Protein AF-A0A087TKX2-F1 (afdb_monomer)

Sequence (183 aa):
MKHWENEMRLRGGCPADWVWIVPPLSGSLTPVFHQELLYYNLKPSYEYQDPPWKTHIWEKDRETSGNGPRTPSKKFRFKEIARAVKFTSNLFGMALSRRIKATILFATETGRSEQYAKMLGDIFSHAYNASVICMADYDIINLEHETLLLVVTSTFGNGDPPENGEAFARSLQAIKVTGETTP

pLDDT: mean 85.89, std 12.45, range [49.84, 98.19]

Nearest PDB structures (foldseek):
  3hr4-assembly2_C  TM=9.442E-01  e=2.003E-09  Homo sapiens
  1tll-assembly1_B  TM=9.929E-01  e=3.063E-08  Rattus norvegicus
  1tll-assembly1_A  TM=9.968E-01  e=1.238E-07  Rattus norvegicus
  1dx9-assembly4_D  TM=8.455E-01  e=1.317E-02  Nostoc sp. PCC 7119
  1czr-assembly1_A  TM=8.573E-01  e=9.690E-02  Synechococcus elongatus PCC 7942 = FACHB-805

Organism: Stegodyphus mimosarum (NCBI:txid407821)

Solvent-accessible surface area (backbone atoms only — not comparable to full-atom values): 11131 Å² total; per-residue (Å²): 108,75,66,52,58,49,28,36,72,76,69,74,41,32,78,47,60,69,81,81,74,44,55,97,70,71,33,80,78,43,92,65,53,95,58,88,54,36,82,77,88,65,82,94,62,97,65,95,68,77,62,60,87,79,72,57,76,48,73,76,49,50,31,69,80,40,101,48,84,64,80,74,79,82,78,80,51,69,71,57,52,52,51,50,50,54,52,50,51,54,53,47,52,59,56,43,71,74,31,58,56,32,41,34,36,24,19,40,83,85,50,62,27,45,54,52,37,51,54,49,32,61,63,39,46,77,73,31,36,46,47,70,44,51,30,70,79,54,63,73,80,53,60,83,76,58,83,36,81,44,79,33,65,51,68,35,96,93,70,42,64,18,79,43,22,43,66,48,52,52,53,53,51,47,31,71,73,69,74,50,88,76,133

Mean predicted aligned error: 15.79 Å

Structure (mmCIF, N/CA/C/O backbone):
data_AF-A0A087TKX2-F1
#
_entry.id   AF-A0A087TKX2-F1
#
loop_
_atom_site.group_PDB
_atom_site.id
_atom_site.type_symbol
_atom_site.label_atom_id
_atom_site.label_alt_id
_atom_site.label_comp_id
_atom_site.label_asym_id
_atom_site.label_entity_id
_atom_site.label_seq_id
_atom_site.pdbx_PDB_ins_code
_atom_site.Cartn_x
_atom_site.Cartn_y
_atom_site.Cartn_z
_atom_site.occupancy
_atom_site.B_iso_or_equiv
_atom_site.auth_seq_id
_atom_site.auth_comp_id
_atom_site.auth_asym_id
_atom_site.auth_atom_id
_atom_site.pdbx_PDB_model_num
ATOM 1 N N . MET A 1 1 ? 44.926 -48.826 -37.654 1.00 76.69 1 MET A N 1
ATOM 2 C CA . MET A 1 1 ? 44.109 -48.108 -36.644 1.00 76.69 1 MET A CA 1
ATOM 3 C C . MET A 1 1 ? 42.679 -48.009 -37.169 1.00 76.69 1 MET A C 1
ATOM 5 O O . MET A 1 1 ? 42.374 -47.093 -37.919 1.00 76.69 1 MET A O 1
ATOM 9 N N . LYS A 1 2 ? 41.792 -48.953 -36.811 1.00 86.62 2 LYS A N 1
ATOM 10 C CA . LYS A 1 2 ? 40.479 -49.107 -37.479 1.00 86.62 2 LYS A CA 1
ATOM 11 C C . LYS A 1 2 ? 39.590 -47.855 -37.426 1.00 86.62 2 LYS A C 1
ATOM 13 O O . LYS A 1 2 ? 38.871 -47.583 -38.379 1.00 86.62 2 LYS A O 1
ATOM 18 N N . HIS A 1 3 ? 39.618 -47.106 -36.321 1.00 84.69 3 HIS A N 1
ATOM 19 C CA . HIS A 1 3 ? 38.829 -45.876 -36.187 1.00 84.69 3 HIS A CA 1
ATOM 20 C C . HIS A 1 3 ? 39.349 -44.761 -37.108 1.00 84.69 3 HIS A C 1
ATOM 22 O O . HIS A 1 3 ? 38.579 -44.223 -37.893 1.00 84.69 3 HIS A O 1
ATOM 28 N N . TRP A 1 4 ? 40.662 -44.508 -37.090 1.00 86.12 4 TRP A N 1
ATOM 29 C CA . TRP A 1 4 ? 41.330 -43.549 -37.978 1.00 86.12 4 TRP A CA 1
ATOM 30 C C . TRP A 1 4 ? 41.057 -43.835 -39.461 1.00 86.12 4 TRP A C 1
ATOM 32 O O . TRP A 1 4 ? 40.656 -42.942 -40.197 1.00 86.12 4 TRP A O 1
ATOM 42 N N . GLU A 1 5 ? 41.215 -45.089 -39.894 1.00 88.75 5 GLU A N 1
ATOM 43 C CA . GLU A 1 5 ? 40.965 -45.498 -41.285 1.00 88.75 5 GLU A CA 1
ATOM 44 C C . GLU A 1 5 ? 39.501 -45.274 -41.694 1.00 88.75 5 GLU A C 1
ATOM 46 O O . GLU A 1 5 ? 39.219 -44.845 -42.813 1.00 88.75 5 GLU A O 1
ATOM 51 N N . ASN A 1 6 ? 38.560 -45.527 -40.781 1.00 91.69 6 ASN A N 1
ATOM 52 C CA . ASN A 1 6 ? 37.142 -45.284 -41.024 1.00 91.69 6 ASN A CA 1
ATOM 53 C C . ASN A 1 6 ? 36.807 -43.793 -41.114 1.00 91.69 6 ASN A C 1
ATOM 55 O O . ASN A 1 6 ? 36.063 -43.412 -42.014 1.00 91.69 6 ASN A O 1
ATOM 59 N N . GLU A 1 7 ? 37.345 -42.958 -40.226 1.00 90.44 7 GLU A N 1
ATOM 60 C CA . GLU A 1 7 ? 37.126 -41.506 -40.252 1.00 90.44 7 GLU A CA 1
ATOM 61 C C . GLU A 1 7 ? 37.783 -40.861 -41.479 1.00 90.44 7 GLU A C 1
ATOM 63 O O . GLU A 1 7 ? 37.144 -40.071 -42.171 1.00 90.44 7 GLU A O 1
ATOM 68 N N . MET A 1 8 ? 38.999 -41.282 -41.842 1.00 87.44 8 MET A N 1
ATOM 69 C CA . MET A 1 8 ? 39.661 -40.840 -43.072 1.00 87.44 8 MET A CA 1
ATOM 70 C C . MET A 1 8 ? 38.825 -41.192 -44.313 1.00 87.44 8 MET A C 1
ATOM 72 O O . MET A 1 8 ? 38.627 -40.353 -45.188 1.00 87.44 8 MET A O 1
ATOM 76 N N . ARG A 1 9 ? 38.257 -42.405 -44.365 1.00 91.00 9 ARG A N 1
ATOM 77 C CA . ARG A 1 9 ? 37.394 -42.853 -45.471 1.00 91.00 9 ARG A CA 1
ATOM 78 C C . ARG A 1 9 ? 36.042 -42.135 -45.521 1.00 91.00 9 ARG A C 1
ATOM 80 O O . ARG A 1 9 ? 35.541 -41.878 -46.610 1.00 91.00 9 ARG A O 1
ATOM 87 N N . LEU A 1 10 ? 35.410 -41.891 -44.373 1.00 90.50 10 LEU A N 1
ATOM 88 C CA . LEU A 1 10 ? 34.047 -41.349 -44.304 1.00 90.50 10 LEU A CA 1
ATOM 89 C C . LEU A 1 10 ? 34.003 -39.818 -44.318 1.00 90.50 10 LEU A C 1
ATOM 91 O O . LEU A 1 10 ? 33.054 -39.250 -44.852 1.00 90.50 10 LEU A O 1
ATOM 95 N N . ARG A 1 11 ? 34.985 -39.158 -43.696 1.00 85.31 11 ARG A N 1
ATOM 96 C CA . ARG A 1 11 ? 34.977 -37.712 -43.414 1.00 85.31 11 ARG A CA 1
ATOM 97 C C . ARG A 1 11 ? 36.218 -36.971 -43.920 1.00 85.31 11 ARG A C 1
ATOM 99 O O . ARG A 1 11 ? 36.264 -35.749 -43.819 1.00 85.31 11 ARG A O 1
ATOM 106 N N . GLY A 1 12 ? 37.203 -37.675 -44.484 1.00 86.50 12 GLY A N 1
ATOM 107 C CA . GLY A 1 12 ? 38.432 -37.068 -45.009 1.00 86.50 12 GLY A CA 1
ATOM 108 C C . GLY A 1 12 ? 39.442 -36.659 -43.933 1.00 86.50 12 GLY A C 1
ATOM 109 O O . GLY A 1 12 ? 40.384 -35.934 -44.229 1.00 86.50 12 GLY A O 1
ATOM 110 N N . GLY A 1 13 ? 39.247 -37.099 -42.688 1.00 87.94 13 GLY A N 1
ATOM 111 C CA . GLY A 1 13 ? 40.182 -36.908 -41.585 1.00 87.94 13 GLY A CA 1
ATOM 112 C C . GLY A 1 13 ? 39.587 -37.359 -40.254 1.00 87.94 13 GLY A C 1
ATOM 113 O O . GLY A 1 13 ? 38.384 -37.584 -40.137 1.00 87.94 13 GLY A O 1
ATOM 114 N N . CYS A 1 14 ? 40.444 -37.543 -39.252 1.00 87.94 14 CYS A N 1
ATOM 115 C CA . CYS A 1 14 ? 40.037 -38.040 -37.941 1.00 87.94 14 CYS A CA 1
ATOM 116 C C . CYS A 1 14 ? 39.949 -36.884 -36.929 1.00 87.94 14 CYS A C 1
ATOM 118 O O . CYS A 1 14 ? 40.962 -36.206 -36.727 1.00 87.94 14 CYS A O 1
ATOM 120 N N . PRO A 1 15 ? 38.784 -36.658 -36.282 1.00 87.62 15 PRO A N 1
ATOM 121 C CA . PRO A 1 15 ? 38.613 -35.597 -35.300 1.00 87.62 15 PRO A CA 1
ATOM 122 C C . PRO A 1 15 ? 39.273 -35.950 -33.975 1.00 87.62 15 PRO A C 1
ATOM 124 O O . PRO A 1 15 ? 38.699 -36.690 -33.176 1.00 87.62 15 PRO A O 1
ATOM 127 N N . ALA A 1 16 ? 40.471 -35.436 -33.724 1.00 83.06 16 ALA A N 1
ATOM 128 C CA . ALA A 1 16 ? 41.101 -35.582 -32.420 1.00 83.06 16 ALA A CA 1
ATOM 129 C C . ALA A 1 16 ? 42.193 -34.533 -32.198 1.00 83.06 16 ALA A C 1
ATOM 131 O O . ALA A 1 16 ? 42.681 -33.917 -33.141 1.00 83.06 16 ALA A O 1
ATOM 132 N N . ASP A 1 17 ? 42.584 -34.343 -30.942 1.00 79.88 17 ASP A N 1
ATOM 133 C CA . ASP A 1 17 ? 43.711 -33.488 -30.583 1.00 79.88 17 ASP A CA 1
ATOM 134 C C . ASP A 1 17 ? 44.881 -34.367 -30.132 1.00 79.88 17 ASP A C 1
ATOM 136 O O . ASP A 1 17 ? 44.785 -35.116 -29.155 1.00 79.88 17 ASP A O 1
ATOM 140 N N . TRP A 1 18 ? 45.986 -34.296 -30.876 1.00 73.12 18 TRP A N 1
ATOM 141 C CA . TRP A 1 18 ? 47.179 -35.101 -30.628 1.00 73.12 18 TRP A CA 1
ATOM 142 C C . TRP A 1 18 ? 47.776 -34.838 -29.236 1.00 73.12 18 TRP A C 1
ATOM 144 O O . TRP A 1 18 ? 48.310 -35.767 -28.627 1.00 73.12 18 TRP A O 1
ATOM 154 N N . VAL A 1 19 ? 47.620 -33.613 -28.707 1.00 74.31 19 VAL A N 1
ATOM 155 C CA . VAL A 1 19 ? 48.117 -33.203 -27.382 1.00 74.31 19 VAL A CA 1
ATOM 156 C C . VAL A 1 19 ? 47.447 -34.001 -26.260 1.00 74.31 19 VAL A C 1
ATOM 158 O O . VAL A 1 19 ? 48.066 -34.263 -25.233 1.00 74.31 19 VAL A O 1
ATOM 161 N N . TRP A 1 20 ? 46.196 -34.425 -26.457 1.00 74.94 20 TRP A N 1
ATOM 162 C CA . TRP A 1 20 ? 45.407 -35.128 -25.439 1.00 74.94 20 TRP A CA 1
ATOM 163 C C . TRP A 1 20 ? 45.549 -36.650 -25.490 1.00 74.94 20 TRP A C 1
ATOM 165 O O . TRP A 1 20 ? 45.147 -37.336 -24.553 1.00 74.94 20 TRP A O 1
ATOM 175 N N . ILE A 1 21 ? 46.090 -37.192 -26.582 1.00 77.50 21 ILE A N 1
ATOM 176 C CA . ILE A 1 21 ? 46.151 -38.641 -26.827 1.00 77.50 21 ILE A CA 1
ATOM 177 C C . ILE A 1 21 ? 47.536 -39.204 -26.510 1.00 77.50 21 ILE A C 1
ATOM 179 O O . ILE A 1 21 ? 47.661 -40.354 -26.084 1.00 77.50 21 ILE A O 1
ATOM 183 N N . VAL A 1 22 ? 48.585 -38.411 -26.728 1.00 79.31 22 VAL A N 1
ATOM 184 C CA . VAL A 1 22 ? 49.969 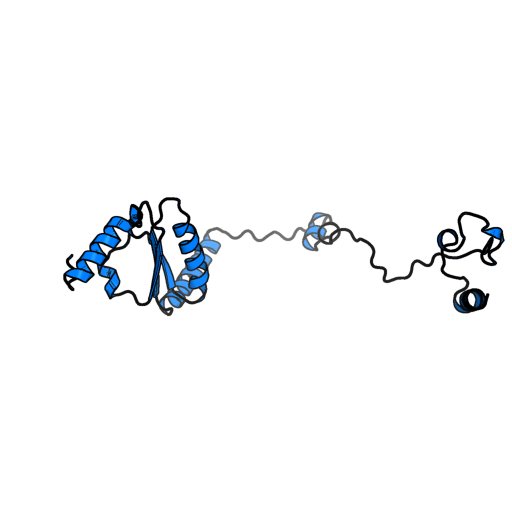-38.860 -26.587 1.00 79.31 22 VAL A CA 1
ATOM 185 C C . VAL A 1 22 ? 50.500 -38.473 -25.201 1.00 79.31 22 VAL A C 1
ATOM 187 O O . VAL A 1 22 ? 50.416 -37.304 -24.826 1.00 79.31 22 VAL A O 1
ATOM 190 N N . PRO A 1 23 ? 51.067 -39.413 -24.419 1.00 79.88 23 PRO A N 1
ATOM 191 C CA . PRO A 1 23 ? 51.653 -39.075 -23.130 1.00 79.88 23 PRO A CA 1
ATOM 192 C C . PRO A 1 23 ? 52.840 -38.111 -23.308 1.00 79.88 23 PRO A C 1
ATOM 194 O O . PRO A 1 23 ? 53.604 -38.248 -24.269 1.00 79.88 23 PRO A O 1
ATOM 197 N N . PRO A 1 24 ? 53.058 -37.175 -22.362 1.00 76.62 24 PRO A N 1
ATOM 198 C CA . PRO A 1 24 ? 54.146 -36.197 -22.449 1.00 76.62 24 PRO A CA 1
ATOM 199 C C . PRO A 1 24 ? 55.539 -36.849 -22.459 1.00 76.62 24 PRO A C 1
ATOM 201 O O . PRO A 1 24 ? 56.495 -36.251 -22.947 1.00 76.62 24 PRO A O 1
ATOM 204 N N . LEU A 1 25 ? 55.658 -38.084 -21.956 1.00 83.50 25 LEU A N 1
ATOM 205 C CA . LEU A 1 25 ? 56.871 -38.894 -22.019 1.00 83.50 25 LEU A CA 1
ATOM 206 C C . LEU A 1 25 ? 56.657 -40.092 -22.955 1.00 83.50 25 LEU A C 1
ATOM 208 O O . LEU A 1 25 ? 55.685 -40.829 -22.811 1.00 83.50 25 LEU A O 1
ATOM 212 N N . SER A 1 26 ? 57.607 -40.333 -23.861 1.00 83.31 26 SER A N 1
ATOM 213 C CA . SER A 1 26 ? 57.626 -41.496 -24.770 1.00 83.31 26 SER A CA 1
ATOM 214 C C . SER A 1 26 ? 56.478 -41.562 -25.788 1.00 83.31 26 SER A C 1
ATOM 216 O O . SER A 1 26 ? 56.043 -42.645 -26.181 1.00 83.31 26 SER A O 1
ATOM 218 N N . GLY A 1 27 ? 56.013 -40.408 -26.271 1.00 80.81 27 GLY A N 1
ATOM 219 C CA . GLY A 1 27 ? 54.933 -40.329 -27.253 1.00 80.81 27 GLY A CA 1
ATOM 220 C C . GLY A 1 27 ? 55.171 -41.100 -28.557 1.00 80.81 27 GLY A C 1
ATOM 221 O O . GLY A 1 27 ? 54.222 -41.627 -29.138 1.00 80.81 27 GLY A O 1
ATOM 222 N N . SER A 1 28 ? 56.436 -41.259 -28.956 1.00 82.81 28 SER A N 1
ATOM 223 C CA . SER A 1 28 ? 56.866 -42.022 -30.137 1.00 82.81 28 SER A CA 1
ATOM 224 C C . SER A 1 28 ? 56.556 -43.515 -30.099 1.00 82.81 28 SER A C 1
ATOM 226 O O . SER A 1 28 ? 56.590 -44.163 -31.141 1.00 82.81 28 SER A O 1
ATOM 228 N N . LEU A 1 29 ? 56.223 -44.064 -28.929 1.00 84.75 29 LEU A N 1
ATOM 229 C CA . LEU A 1 29 ? 55.783 -45.452 -28.791 1.00 84.75 29 LEU A CA 1
ATOM 230 C C . LEU A 1 29 ? 54.319 -45.649 -29.206 1.00 84.75 29 LEU A C 1
ATOM 232 O O . LEU A 1 29 ? 53.880 -46.783 -29.395 1.00 84.75 29 LEU A O 1
ATOM 236 N N . THR A 1 30 ? 53.546 -44.566 -29.333 1.00 81.88 30 THR A N 1
ATOM 237 C CA . THR A 1 30 ? 52.140 -44.647 -29.733 1.00 81.88 30 THR A CA 1
ATOM 238 C C . THR A 1 30 ? 52.004 -44.586 -31.25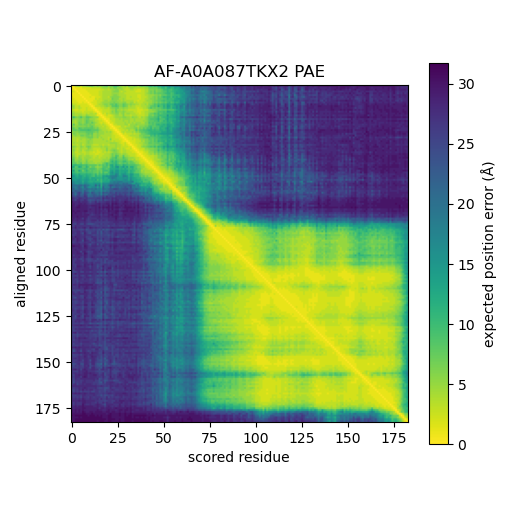9 1.00 81.88 30 THR A C 1
ATOM 240 O O . THR A 1 30 ? 52.636 -43.748 -31.899 1.00 81.88 30 THR A O 1
ATOM 243 N N . PRO A 1 31 ? 51.132 -45.406 -31.875 1.00 80.44 31 PRO A N 1
ATOM 244 C CA . PRO A 1 31 ? 50.918 -45.395 -33.328 1.00 80.44 31 PRO A CA 1
ATOM 245 C C . PRO A 1 31 ? 50.224 -44.117 -33.840 1.00 80.44 31 PRO A C 1
ATOM 247 O O . PRO A 1 31 ? 50.061 -43.950 -35.044 1.00 80.44 31 PRO A O 1
ATOM 250 N N . VAL A 1 32 ? 49.783 -43.240 -32.930 1.00 79.06 32 VAL A N 1
ATOM 251 C CA . VAL A 1 32 ? 49.167 -41.931 -33.218 1.00 79.06 32 VAL A CA 1
ATOM 252 C C . VAL A 1 32 ? 50.233 -40.844 -33.414 1.00 79.06 32 VAL A C 1
ATOM 254 O O . VAL A 1 32 ? 49.953 -39.790 -33.979 1.00 79.06 32 VAL A O 1
ATOM 257 N N . PHE A 1 33 ? 51.470 -41.087 -32.973 1.00 78.75 33 PHE A N 1
ATOM 258 C CA . PHE A 1 33 ? 52.570 -40.139 -33.110 1.00 78.75 33 PHE A CA 1
ATOM 259 C C . PHE A 1 33 ? 52.847 -39.821 -34.590 1.00 78.75 33 PHE A C 1
ATOM 261 O O . PHE A 1 33 ? 52.919 -40.731 -35.414 1.00 78.75 33 PHE A O 1
ATOM 268 N N . HIS A 1 34 ? 53.003 -38.533 -34.921 1.00 80.25 34 HIS A N 1
ATOM 269 C CA . HIS A 1 34 ? 53.149 -38.003 -36.292 1.00 80.25 34 HIS A CA 1
ATOM 270 C C . HIS A 1 34 ? 51.946 -38.209 -37.241 1.00 80.25 34 HIS A C 1
ATOM 272 O O . HIS A 1 34 ? 52.098 -38.044 -38.449 1.00 80.25 34 HIS A O 1
ATOM 278 N N . GLN A 1 35 ? 50.750 -38.532 -36.740 1.00 82.81 35 GLN A N 1
ATOM 279 C CA . GLN A 1 35 ? 49.539 -38.565 -37.572 1.00 82.81 35 GLN A CA 1
ATOM 280 C C . GLN A 1 35 ? 48.832 -37.199 -37.579 1.00 82.81 35 GLN A C 1
ATOM 282 O O . GLN A 1 35 ? 48.632 -36.594 -36.525 1.00 82.81 35 GLN A O 1
ATOM 287 N N . GLU A 1 36 ? 48.428 -36.720 -38.759 1.00 81.69 36 GLU A N 1
ATOM 288 C CA . GLU A 1 36 ? 47.728 -35.436 -38.925 1.00 81.69 36 GLU A CA 1
ATOM 289 C C . GLU A 1 36 ? 46.244 -35.543 -38.540 1.00 81.69 36 GLU A C 1
ATOM 291 O O . GLU A 1 36 ? 45.400 -35.990 -39.316 1.00 81.69 36 GLU A O 1
ATOM 296 N N . LEU A 1 37 ? 45.903 -35.133 -37.321 1.00 85.38 37 LEU A N 1
ATOM 297 C CA . LEU A 1 37 ? 44.519 -35.096 -36.848 1.00 85.38 37 LEU A CA 1
ATOM 298 C C . LEU A 1 37 ? 43.870 -33.745 -37.177 1.00 85.38 37 LEU A C 1
ATOM 300 O O . LEU A 1 37 ? 44.524 -32.702 -37.133 1.00 85.38 37 LEU A O 1
ATOM 304 N N . LEU A 1 38 ? 42.574 -33.758 -37.495 1.00 84.88 38 LEU A N 1
ATOM 305 C CA . LEU A 1 38 ? 41.808 -32.545 -37.785 1.00 84.88 38 LEU A CA 1
ATOM 306 C C . LEU A 1 38 ? 40.966 -32.143 -36.575 1.00 84.88 38 LEU A C 1
ATOM 308 O O . LEU A 1 38 ? 40.437 -32.989 -35.863 1.00 84.88 38 LEU A O 1
ATOM 312 N N . TYR A 1 39 ? 40.776 -30.842 -36.374 1.00 83.25 39 TYR A N 1
ATOM 313 C CA . TYR A 1 39 ? 39.834 -30.323 -35.387 1.00 83.25 39 TYR A CA 1
ATOM 314 C C . TYR A 1 39 ? 38.566 -29.840 -36.097 1.00 83.25 39 TYR A C 1
ATOM 316 O O . TYR A 1 39 ? 38.551 -28.771 -36.711 1.00 83.25 39 TYR A O 1
ATOM 324 N N . TYR A 1 40 ? 37.493 -30.634 -36.048 1.00 79.31 40 TYR A N 1
ATOM 325 C CA . TYR A 1 40 ? 36.211 -30.232 -36.627 1.00 79.31 40 TYR A CA 1
ATOM 326 C C . TYR A 1 40 ? 35.448 -29.310 -35.676 1.00 79.31 40 TYR A C 1
ATOM 328 O O . TYR A 1 40 ? 35.085 -29.709 -34.571 1.00 79.31 40 TYR A O 1
ATOM 336 N N . ASN A 1 41 ? 35.125 -28.101 -36.137 1.00 78.62 41 ASN A N 1
ATOM 337 C CA . ASN A 1 41 ? 34.175 -27.231 -35.450 1.00 78.62 41 ASN A CA 1
ATOM 338 C C . ASN A 1 41 ? 32.760 -27.480 -36.005 1.00 78.62 41 ASN A C 1
ATOM 3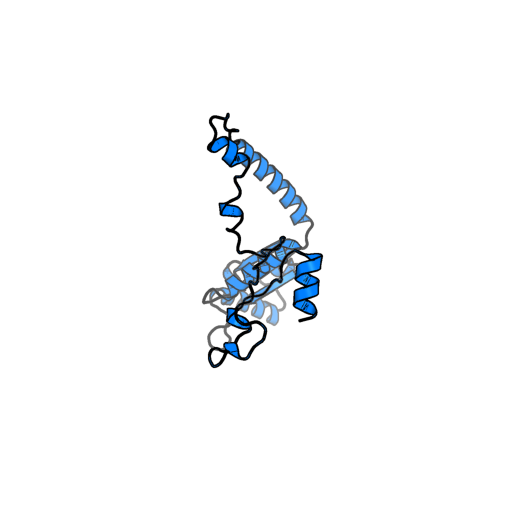40 O O . ASN A 1 41 ? 32.370 -26.921 -37.031 1.00 78.62 41 ASN A O 1
ATOM 344 N N . LEU A 1 42 ? 32.024 -28.393 -35.368 1.00 79.88 42 LEU A N 1
ATOM 345 C CA . LEU A 1 42 ? 30.693 -28.819 -35.807 1.00 79.88 42 LEU A CA 1
ATOM 346 C C . LEU A 1 42 ? 29.610 -27.855 -35.300 1.00 79.88 42 LEU A C 1
ATOM 348 O O . LEU A 1 42 ? 29.597 -27.489 -34.127 1.00 79.88 42 LEU A O 1
ATOM 352 N N . LYS A 1 43 ? 28.660 -27.488 -36.170 1.00 82.44 43 LYS A N 1
ATOM 353 C CA . LYS A 1 43 ? 27.481 -26.683 -35.812 1.00 82.44 43 LYS A CA 1
ATOM 354 C C . LYS A 1 43 ? 26.212 -27.555 -35.791 1.00 82.44 43 LYS A C 1
ATOM 356 O O . LYS A 1 43 ? 26.087 -28.434 -36.643 1.00 82.44 43 LYS A O 1
ATOM 361 N N . PRO A 1 44 ? 25.263 -27.303 -34.869 1.00 86.12 44 PRO A N 1
ATOM 362 C CA . PRO A 1 44 ? 25.253 -26.211 -33.889 1.00 86.12 44 PRO A CA 1
ATOM 363 C C . PRO A 1 44 ? 26.160 -26.497 -32.677 1.00 86.12 44 PRO A C 1
ATOM 365 O O . PRO A 1 44 ? 26.051 -27.545 -32.050 1.00 86.12 44 PRO A O 1
ATOM 368 N N . SER A 1 45 ? 27.036 -25.548 -32.334 1.00 81.25 45 SER A N 1
ATOM 369 C CA . SER A 1 45 ? 27.861 -25.578 -31.120 1.00 81.25 45 SER A CA 1
ATOM 370 C C . SER A 1 45 ? 27.327 -24.561 -30.111 1.00 81.25 45 SER A C 1
ATOM 372 O O . SER A 1 45 ? 26.859 -23.484 -30.490 1.00 81.25 45 SER A O 1
ATOM 374 N N . TYR A 1 46 ? 27.378 -24.901 -28.823 1.00 80.75 46 TYR A N 1
ATOM 375 C CA . TYR A 1 46 ? 26.997 -23.991 -27.744 1.00 80.75 46 TYR A CA 1
ATOM 376 C C . TYR A 1 46 ? 28.192 -23.104 -27.382 1.00 80.75 46 TYR A C 1
ATOM 378 O O . TYR A 1 46 ? 28.964 -23.397 -26.472 1.00 80.75 46 TYR A O 1
ATOM 386 N N . GLU A 1 47 ? 28.386 -22.048 -28.162 1.00 84.81 47 GLU A N 1
ATOM 387 C CA . GLU A 1 47 ? 29.416 -21.038 -27.918 1.00 84.81 47 GLU A CA 1
ATOM 388 C C . GLU A 1 47 ? 28.834 -19.893 -27.092 1.00 84.81 47 GLU A C 1
ATOM 390 O O . GLU A 1 47 ? 27.672 -19.522 -27.274 1.00 84.81 47 GLU A O 1
ATOM 395 N N . TYR A 1 48 ? 29.647 -19.305 -26.211 1.00 84.25 48 TYR A N 1
ATOM 396 C CA . TYR A 1 48 ? 29.273 -18.073 -25.524 1.00 84.25 48 TYR A CA 1
ATOM 397 C C . TYR A 1 48 ? 28.886 -17.010 -26.555 1.00 84.25 48 TYR A C 1
ATOM 399 O O . TYR A 1 48 ? 29.695 -16.621 -27.393 1.00 84.25 48 TYR A O 1
ATOM 407 N N . GLN A 1 49 ? 27.633 -16.569 -26.489 1.00 81.06 49 GLN A N 1
ATOM 408 C CA . GLN A 1 49 ? 27.123 -15.456 -27.276 1.00 81.06 49 GLN A CA 1
ATOM 409 C C . GLN A 1 49 ? 27.099 -14.208 -26.407 1.00 81.06 49 GLN A C 1
ATOM 411 O O . GLN A 1 49 ? 26.847 -14.281 -25.198 1.00 81.06 49 GLN A O 1
ATOM 416 N N . ASP A 1 50 ? 27.308 -13.053 -27.030 1.00 83.75 50 ASP A N 1
ATOM 417 C CA . ASP A 1 50 ? 27.023 -11.795 -26.364 1.00 83.75 50 ASP A CA 1
ATOM 418 C C . ASP A 1 50 ? 25.552 -11.745 -25.938 1.00 83.75 50 ASP A C 1
ATOM 420 O O . ASP A 1 50 ? 24.677 -12.239 -26.661 1.00 83.75 50 ASP A O 1
ATOM 424 N N . PRO A 1 51 ? 25.253 -11.146 -24.772 1.00 82.81 51 PRO A N 1
ATOM 425 C CA . PRO A 1 51 ? 23.887 -11.030 -24.310 1.00 82.81 51 PRO A CA 1
ATOM 426 C C . PRO A 1 51 ? 22.999 -10.397 -25.388 1.00 82.81 51 PRO A C 1
ATOM 428 O O . PRO A 1 51 ? 23.357 -9.340 -25.915 1.00 82.81 51 PRO A O 1
ATOM 431 N N . PRO A 1 52 ? 21.833 -10.985 -25.699 1.00 75.62 52 PRO A N 1
ATOM 432 C CA . PRO A 1 52 ? 21.048 -10.611 -26.873 1.00 75.62 52 PRO A CA 1
ATOM 433 C C . PRO A 1 52 ? 20.601 -9.146 -26.863 1.00 75.62 52 PRO A C 1
ATOM 435 O O . PRO A 1 52 ? 20.437 -8.554 -27.918 1.00 75.62 52 PRO A O 1
ATOM 438 N N . TRP A 1 53 ? 20.468 -8.510 -25.698 1.00 75.94 53 TRP A N 1
ATOM 4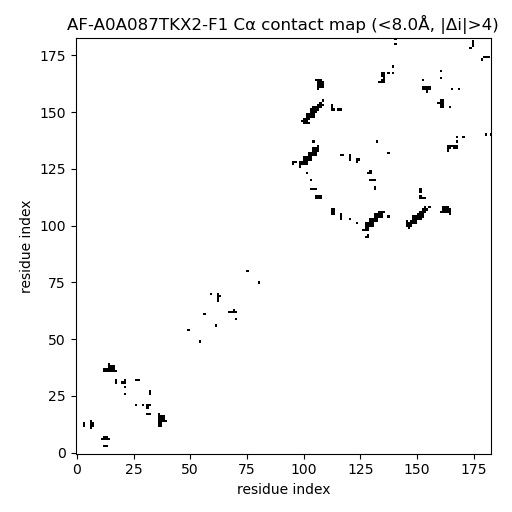39 C CA . TRP A 1 53 ? 20.141 -7.082 -25.592 1.00 75.94 53 TRP A CA 1
ATOM 440 C C . TRP A 1 53 ? 21.291 -6.133 -2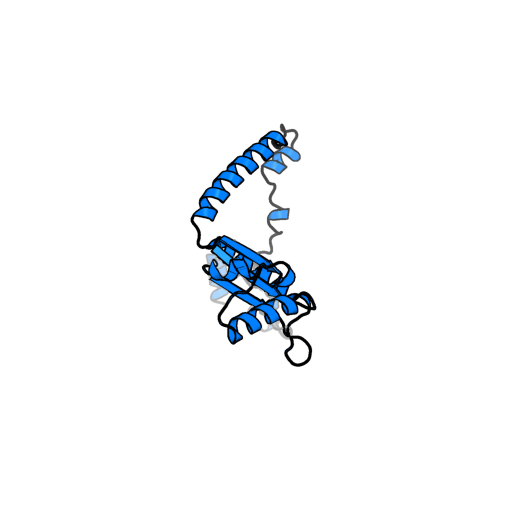5.970 1.00 75.94 53 TRP A C 1
ATOM 442 O O . TRP A 1 53 ? 21.061 -4.933 -26.081 1.00 75.94 53 TRP A O 1
ATOM 452 N N . LYS A 1 54 ? 22.521 -6.638 -26.138 1.00 77.94 54 LYS A N 1
ATOM 453 C CA . LYS A 1 54 ? 23.672 -5.863 -26.631 1.00 77.94 54 LYS A CA 1
ATOM 454 C C . LYS A 1 54 ? 23.830 -5.967 -28.147 1.00 77.94 54 LYS A C 1
ATOM 456 O O . LYS A 1 54 ? 24.243 -5.004 -28.780 1.00 77.94 54 LYS A O 1
ATOM 461 N N . THR A 1 55 ? 23.521 -7.129 -28.718 1.00 74.44 55 THR A N 1
ATOM 462 C CA . THR A 1 55 ? 23.683 -7.434 -30.149 1.00 74.44 55 THR A CA 1
ATOM 463 C C . THR A 1 55 ? 22.409 -7.210 -30.960 1.00 74.44 55 THR A C 1
ATOM 465 O O . THR A 1 55 ? 22.487 -6.918 -32.153 1.00 74.44 55 THR A O 1
ATOM 468 N N . HIS A 1 56 ? 21.227 -7.341 -30.350 1.00 73.38 56 HIS A N 1
ATOM 469 C CA . HIS A 1 56 ? 19.964 -7.163 -31.054 1.00 73.38 56 HIS A CA 1
ATOM 470 C C . HIS A 1 56 ? 19.676 -5.680 -31.298 1.00 73.38 56 HIS A C 1
ATOM 472 O O . HIS A 1 56 ? 19.377 -4.923 -30.377 1.00 73.38 56 HIS A O 1
ATOM 478 N N . ILE A 1 57 ? 19.728 -5.280 -32.568 1.00 70.94 57 ILE A N 1
ATOM 479 C CA . ILE A 1 57 ? 19.261 -3.967 -33.010 1.00 70.94 57 ILE A CA 1
ATOM 480 C C . ILE A 1 57 ? 17.737 -4.037 -33.105 1.00 70.94 57 ILE A C 1
ATOM 482 O O . ILE A 1 57 ? 17.201 -4.630 -34.047 1.00 70.94 57 ILE A O 1
ATOM 486 N N . TRP A 1 58 ? 17.042 -3.442 -32.136 1.00 68.94 58 TRP A N 1
ATOM 487 C CA . TRP A 1 58 ? 15.587 -3.341 -32.173 1.00 68.94 58 TRP A CA 1
ATOM 488 C C . TRP A 1 58 ? 15.144 -2.576 -33.420 1.00 68.94 58 TRP A C 1
ATOM 490 O O . TRP A 1 58 ? 15.814 -1.652 -33.878 1.00 68.94 58 TRP A O 1
ATOM 500 N N . GLU A 1 59 ? 13.985 -2.919 -33.974 1.00 64.38 59 GLU A N 1
ATOM 501 C CA . GLU A 1 59 ? 13.457 -2.262 -35.178 1.00 64.38 59 GLU A CA 1
ATOM 502 C C . GLU A 1 59 ? 13.277 -0.742 -34.978 1.00 64.38 59 GLU A C 1
ATOM 504 O O . GLU A 1 59 ? 13.575 0.051 -35.868 1.00 64.38 59 GLU A O 1
ATOM 509 N N . LYS A 1 60 ? 12.942 -0.328 -33.747 1.00 60.09 60 LYS A N 1
ATOM 510 C CA . LYS A 1 60 ? 12.910 1.081 -33.312 1.00 60.09 60 LYS A CA 1
ATOM 511 C C . LYS A 1 60 ? 14.291 1.757 -33.316 1.00 60.09 60 LYS A C 1
ATOM 513 O O . LYS A 1 60 ? 14.395 2.955 -33.574 1.00 60.09 60 LYS A O 1
ATOM 518 N N . ASP A 1 61 ? 15.354 0.998 -33.063 1.00 55.91 61 ASP A N 1
ATOM 519 C CA . ASP A 1 61 ? 16.736 1.490 -33.065 1.00 55.91 61 ASP A CA 1
ATOM 520 C C . ASP A 1 61 ? 17.340 1.485 -34.481 1.00 55.91 61 ASP A C 1
ATOM 522 O O . ASP A 1 61 ? 18.178 2.334 -34.793 1.00 55.91 61 ASP A O 1
ATOM 526 N N . ARG A 1 62 ? 16.857 0.618 -35.389 1.00 54.91 62 ARG A N 1
ATOM 527 C CA . ARG A 1 62 ? 17.169 0.687 -36.833 1.00 54.91 62 ARG A CA 1
ATOM 528 C C . ARG A 1 62 ? 16.707 2.006 -37.451 1.00 54.91 62 ARG A C 1
ATOM 530 O O . ARG A 1 62 ? 17.442 2.591 -38.243 1.00 54.91 62 ARG A O 1
ATOM 537 N N . GLU A 1 63 ? 15.544 2.511 -37.038 1.00 52.75 63 GLU A N 1
ATOM 538 C CA . GLU A 1 63 ? 15.062 3.849 -37.418 1.00 52.75 63 GLU A CA 1
ATOM 539 C C . GLU A 1 63 ? 15.910 4.987 -36.823 1.00 52.75 63 GLU A C 1
ATOM 541 O O . GLU A 1 63 ? 15.858 6.116 -37.305 1.00 52.75 63 GLU A O 1
ATOM 546 N N . THR A 1 64 ? 16.699 4.712 -35.779 1.00 53.38 64 THR A N 1
ATOM 547 C CA . THR A 1 64 ? 17.509 5.722 -35.082 1.00 53.38 64 THR A CA 1
ATOM 548 C C . THR A 1 64 ? 18.952 5.779 -35.604 1.00 53.38 64 THR A C 1
ATOM 550 O O . THR A 1 64 ? 19.550 6.855 -35.598 1.00 53.38 64 THR A O 1
ATOM 553 N N . SER A 1 65 ? 19.492 4.651 -36.088 1.00 52.66 65 SER A N 1
ATOM 554 C CA . SER A 1 65 ? 20.841 4.531 -36.672 1.00 52.66 65 SER A CA 1
ATOM 555 C C . SER A 1 65 ? 20.890 4.735 -38.194 1.00 52.66 65 SER A C 1
ATOM 557 O O . SER A 1 65 ? 21.973 4.948 -38.738 1.00 52.66 65 SER A O 1
ATOM 559 N N . GLY A 1 66 ? 19.758 4.642 -38.894 1.00 53.88 66 GLY A N 1
ATOM 560 C CA . GLY A 1 66 ? 19.639 4.999 -40.306 1.00 53.88 66 GLY A CA 1
ATOM 561 C C . GLY A 1 66 ? 19.035 6.391 -40.479 1.00 53.88 66 GLY A C 1
ATOM 562 O O . GLY A 1 66 ? 18.278 6.855 -39.633 1.00 53.88 66 GLY A O 1
ATOM 563 N N . ASN A 1 67 ? 19.303 7.035 -41.615 1.00 58.00 67 ASN A N 1
ATOM 564 C CA . ASN A 1 67 ? 18.656 8.277 -42.070 1.00 58.00 67 ASN A CA 1
ATOM 565 C C . ASN A 1 67 ? 17.150 8.074 -42.413 1.00 58.00 67 ASN A C 1
ATOM 567 O O . ASN A 1 67 ? 16.638 8.639 -43.377 1.00 58.00 67 ASN A O 1
ATOM 571 N N . GLY A 1 68 ? 16.449 7.203 -41.681 1.00 54.84 68 GLY A N 1
ATOM 572 C CA . GLY A 1 68 ? 15.033 6.893 -41.851 1.00 54.84 68 GLY A CA 1
ATOM 573 C C . GLY A 1 68 ? 14.140 7.805 -41.000 1.00 54.84 68 GLY A C 1
ATOM 574 O O . GLY A 1 68 ? 14.595 8.379 -40.007 1.00 54.84 68 GLY A O 1
ATOM 575 N N . PRO A 1 69 ? 12.860 7.977 -41.369 1.00 51.38 69 PRO A N 1
ATOM 576 C CA . PRO A 1 69 ? 11.936 8.806 -40.608 1.00 51.38 69 PRO A CA 1
ATOM 577 C C . PRO A 1 69 ? 11.652 8.156 -39.247 1.00 51.38 69 PRO A C 1
ATOM 579 O O . PRO A 1 69 ? 10.995 7.124 -39.171 1.00 51.38 69 PRO A O 1
ATOM 582 N N . ARG A 1 70 ? 12.138 8.775 -38.164 1.00 57.38 70 ARG A N 1
ATOM 583 C CA . ARG A 1 70 ? 11.857 8.355 -36.782 1.00 57.38 70 ARG A CA 1
ATOM 584 C C . ARG A 1 70 ? 10.347 8.323 -36.548 1.00 57.38 70 ARG A C 1
ATOM 586 O O . ARG A 1 70 ? 9.703 9.372 -36.641 1.00 57.38 70 ARG A O 1
ATOM 593 N N . THR A 1 71 ? 9.779 7.175 -36.182 1.00 57.78 71 THR A N 1
ATOM 594 C CA . THR A 1 71 ? 8.397 7.143 -35.690 1.00 57.78 71 THR A CA 1
ATOM 595 C C . THR A 1 71 ? 8.300 7.976 -34.400 1.00 57.78 71 THR A C 1
ATOM 597 O O . THR A 1 71 ? 8.996 7.706 -33.417 1.00 57.78 71 THR A O 1
ATOM 600 N N . PRO A 1 72 ? 7.486 9.049 -34.356 1.00 61.53 72 PRO A N 1
ATOM 601 C CA . PRO A 1 72 ? 7.406 9.877 -33.165 1.00 61.53 72 PRO A CA 1
ATOM 602 C C . PRO A 1 72 ? 6.746 9.068 -32.049 1.00 61.53 72 PRO A C 1
ATOM 604 O O . PRO A 1 72 ? 5.585 8.668 -32.162 1.00 61.53 72 PRO A O 1
ATOM 607 N N . SER A 1 73 ? 7.476 8.845 -30.951 1.00 62.78 73 SER A N 1
ATOM 608 C CA . SER A 1 73 ? 6.883 8.360 -29.703 1.00 62.78 73 SER A CA 1
ATOM 609 C C . SER A 1 73 ? 5.687 9.252 -29.372 1.00 62.78 73 SER A C 1
ATOM 611 O O . SER A 1 73 ? 5.838 10.463 -29.176 1.00 62.78 73 SER A O 1
ATOM 613 N N . LYS A 1 74 ? 4.480 8.674 -29.396 1.00 71.88 74 LYS A N 1
ATOM 614 C CA . LYS A 1 74 ? 3.242 9.404 -29.121 1.00 71.88 74 LYS A CA 1
ATOM 615 C C . LYS A 1 74 ? 3.270 9.842 -27.660 1.00 71.88 74 LYS A C 1
ATOM 617 O O . LYS A 1 74 ? 2.976 9.063 -26.760 1.00 71.88 74 LYS A O 1
ATOM 622 N N . LYS A 1 75 ? 3.645 11.099 -27.424 1.00 80.56 75 LYS A N 1
ATOM 623 C CA . LYS A 1 75 ? 3.568 11.724 -26.104 1.00 80.56 75 LYS A CA 1
ATOM 624 C C . LYS A 1 75 ? 2.095 11.952 -25.774 1.00 80.56 75 LYS A C 1
ATOM 626 O O . LYS A 1 75 ? 1.436 12.754 -26.435 1.00 80.56 75 LYS A O 1
ATOM 631 N N . PHE A 1 76 ? 1.584 11.247 -24.770 1.00 83.69 76 PHE A N 1
ATOM 632 C CA . PHE A 1 76 ? 0.233 11.479 -24.266 1.00 83.69 76 PHE A CA 1
ATOM 633 C C . PHE A 1 76 ? 0.163 12.828 -23.554 1.00 83.69 76 PHE A C 1
ATOM 635 O O . PHE A 1 76 ? 1.059 13.200 -22.793 1.00 83.69 76 PHE A O 1
ATOM 642 N N . ARG A 1 77 ? -0.917 13.570 -23.784 1.00 91.56 77 ARG A N 1
ATOM 643 C CA . ARG A 1 77 ? -1.182 14.815 -23.058 1.00 91.56 77 ARG A CA 1
ATOM 644 C C . ARG A 1 77 ? -1.727 14.500 -21.670 1.00 91.56 77 ARG A C 1
ATOM 646 O O . ARG A 1 77 ? -2.477 13.544 -21.492 1.00 91.56 77 ARG A O 1
ATOM 653 N N . PHE A 1 78 ? -1.457 15.372 -20.697 1.00 93.75 78 PHE A N 1
ATOM 654 C CA . PHE A 1 78 ? -1.969 15.223 -19.326 1.00 93.75 78 PHE A CA 1
ATOM 655 C C . PHE A 1 78 ? -3.494 15.014 -19.277 1.00 93.75 78 PHE A C 1
ATOM 657 O O . PHE A 1 78 ? -3.987 14.187 -18.520 1.00 93.75 78 PHE A O 1
ATOM 664 N N . LYS A 1 79 ? -4.251 15.691 -20.152 1.00 94.69 79 LYS A N 1
ATOM 665 C CA . LYS A 1 79 ? -5.711 15.528 -20.272 1.00 94.69 79 LYS A CA 1
ATOM 666 C C . LYS A 1 79 ? -6.134 14.108 -20.666 1.00 94.69 79 LYS A C 1
ATOM 668 O O . LYS A 1 79 ? -7.189 13.647 -20.239 1.00 94.69 79 LYS A O 1
ATOM 673 N N . GLU A 1 80 ? -5.350 13.437 -21.503 1.00 93.81 80 GLU A N 1
ATOM 674 C CA . GLU A 1 80 ? -5.614 12.063 -21.944 1.00 93.81 80 GLU A CA 1
ATOM 675 C C . GLU A 1 80 ? -5.348 11.090 -20.791 1.00 93.81 80 GLU A C 1
ATOM 677 O O . GLU A 1 80 ? -6.200 10.257 -20.490 1.00 93.81 80 GLU A O 1
ATOM 682 N N . ILE A 1 81 ? -4.241 11.290 -20.069 1.00 93.75 81 ILE A N 1
ATOM 683 C CA . ILE A 1 81 ? -3.901 10.527 -18.860 1.00 93.75 81 ILE A CA 1
ATOM 684 C C . ILE A 1 81 ? -4.976 10.718 -17.783 1.00 93.75 81 ILE A C 1
ATOM 686 O O . ILE A 1 81 ? -5.495 9.741 -17.257 1.00 93.75 81 ILE A O 1
ATOM 690 N N . ALA A 1 82 ? -5.389 11.955 -17.504 1.00 95.50 82 ALA A N 1
ATOM 691 C CA . ALA A 1 82 ? -6.413 12.250 -16.503 1.00 95.50 82 ALA A CA 1
ATOM 692 C C . ALA A 1 82 ? -7.766 11.593 -16.832 1.00 95.50 82 ALA A C 1
ATOM 694 O O . ALA A 1 82 ? -8.455 11.095 -15.942 1.00 95.50 82 ALA A O 1
ATOM 695 N N . ARG A 1 83 ? -8.150 11.550 -18.117 1.00 95.50 83 ARG A N 1
ATOM 696 C CA . ARG A 1 83 ? -9.359 10.837 -18.565 1.00 95.50 83 ARG A CA 1
ATOM 697 C C . ARG A 1 83 ? -9.233 9.329 -18.371 1.00 95.50 83 ARG A C 1
ATOM 699 O O . ARG A 1 83 ? -10.194 8.716 -17.914 1.00 95.50 83 ARG A O 1
ATOM 706 N N . ALA A 1 84 ? -8.073 8.757 -18.688 1.00 95.06 84 ALA A N 1
ATOM 707 C CA . ALA A 1 84 ? -7.805 7.339 -18.475 1.00 95.06 84 ALA A CA 1
ATOM 708 C C . ALA A 1 84 ? -7.862 6.981 -16.984 1.00 95.06 84 ALA A C 1
ATOM 710 O O . ALA A 1 84 ? -8.584 6.059 -16.622 1.00 95.06 84 ALA A O 1
ATOM 711 N N . VAL A 1 85 ? -7.212 7.770 -16.121 1.00 96.00 85 VAL A N 1
ATOM 712 C CA . VAL A 1 85 ? -7.252 7.590 -14.662 1.00 96.00 85 VAL A CA 1
ATOM 713 C C . VAL A 1 85 ? -8.685 7.678 -14.142 1.00 96.00 85 VAL A C 1
ATOM 715 O O . VAL A 1 85 ? -9.115 6.799 -13.409 1.00 96.00 85 VAL A O 1
ATOM 718 N N . LYS A 1 86 ? -9.475 8.673 -14.574 1.00 96.06 86 LYS A N 1
ATOM 719 C CA . LYS A 1 86 ? -10.889 8.784 -14.171 1.00 96.06 86 LYS A CA 1
ATOM 720 C C . LYS A 1 86 ? -11.700 7.549 -14.573 1.00 96.06 86 LYS A C 1
ATOM 722 O O . LYS A 1 86 ? -12.514 7.064 -13.790 1.00 96.06 86 LYS A O 1
ATOM 727 N N . PHE A 1 87 ? -11.485 7.043 -15.786 1.00 95.75 87 PHE A N 1
ATOM 728 C CA . PHE A 1 87 ? -12.150 5.834 -16.263 1.00 95.75 87 PHE A CA 1
ATOM 729 C C . PHE A 1 87 ? -11.759 4.609 -15.429 1.00 95.75 87 PHE A C 1
ATOM 731 O O . PHE A 1 87 ? -12.640 3.887 -14.959 1.00 95.75 87 PHE A O 1
ATOM 738 N N . THR A 1 88 ? -10.462 4.406 -15.181 1.00 95.44 88 THR A N 1
ATOM 739 C CA . THR A 1 88 ? -9.986 3.289 -14.360 1.00 95.44 88 THR A CA 1
ATOM 740 C C . THR A 1 88 ? -10.473 3.408 -12.922 1.00 95.44 88 THR A C 1
ATOM 742 O O . THR A 1 88 ? -10.953 2.420 -12.386 1.00 95.44 88 THR A O 1
ATOM 745 N N . SER A 1 89 ? -10.453 4.597 -12.313 1.00 95.00 89 SER A N 1
ATOM 746 C CA . SER A 1 89 ? -10.944 4.809 -10.945 1.00 95.00 89 SER A CA 1
ATOM 747 C C . SER A 1 89 ? -12.425 4.456 -10.803 1.00 95.00 89 SER A C 1
ATOM 749 O O . SER A 1 89 ? -12.800 3.807 -9.831 1.00 95.00 89 SER A O 1
ATOM 751 N N . ASN A 1 90 ? -13.263 4.810 -11.784 1.00 94.25 90 ASN A N 1
ATO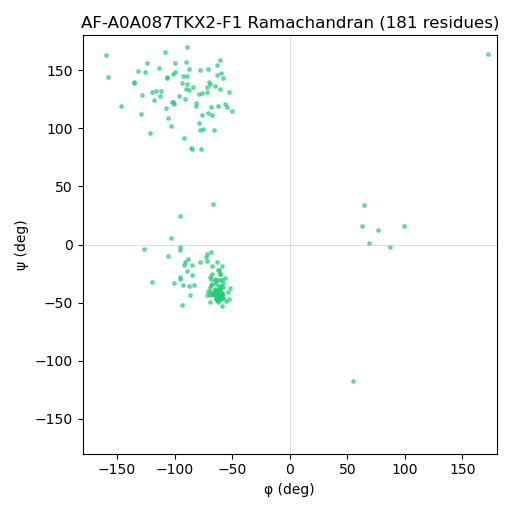M 752 C CA . ASN A 1 90 ? -14.677 4.430 -11.775 1.00 94.25 90 ASN A CA 1
ATOM 753 C C . ASN A 1 90 ? -14.860 2.905 -11.870 1.00 94.25 90 ASN A C 1
ATOM 755 O O . ASN A 1 90 ? -15.661 2.331 -11.133 1.00 94.25 90 ASN A O 1
ATOM 759 N N . LEU A 1 91 ? -14.100 2.242 -12.748 1.00 93.56 91 LEU A N 1
ATOM 760 C CA . LEU A 1 91 ? -14.156 0.789 -12.919 1.00 93.56 91 LEU A CA 1
ATOM 761 C C . LEU A 1 91 ? -13.659 0.046 -11.666 1.00 93.56 91 LEU A C 1
ATOM 763 O O . LEU A 1 91 ? -14.304 -0.898 -11.210 1.00 93.56 91 LEU A O 1
ATOM 767 N N . PHE A 1 92 ? -12.555 0.512 -11.077 1.00 90.38 92 PHE A N 1
ATOM 768 C CA . PHE A 1 92 ? -12.012 -0.010 -9.825 1.00 90.38 92 PHE A CA 1
ATOM 769 C C . PHE A 1 92 ? -12.983 0.193 -8.664 1.00 90.38 92 PHE A C 1
ATOM 771 O O . PHE A 1 92 ? -13.214 -0.755 -7.923 1.00 90.38 92 PHE A O 1
ATOM 778 N N . GLY A 1 93 ? -13.606 1.368 -8.530 1.00 91.06 93 GLY A N 1
ATOM 779 C CA . GLY A 1 93 ? -14.594 1.630 -7.481 1.00 91.06 93 GLY A CA 1
ATOM 780 C C . GLY A 1 93 ? -15.780 0.663 -7.540 1.00 91.06 93 GLY A C 1
ATOM 781 O O . GLY A 1 93 ? -16.155 0.074 -6.526 1.00 91.06 93 GLY A O 1
ATOM 782 N N . MET A 1 94 ? -16.314 0.408 -8.740 1.00 91.12 94 MET A N 1
ATOM 783 C CA . MET A 1 94 ? -17.378 -0.584 -8.928 1.00 91.12 94 MET A CA 1
ATOM 784 C C . MET A 1 94 ? -16.913 -2.008 -8.597 1.00 91.12 94 MET A C 1
ATOM 786 O O . MET A 1 94 ? -17.638 -2.746 -7.931 1.00 91.12 94 MET A O 1
ATOM 790 N N . ALA A 1 95 ? -15.715 -2.404 -9.030 1.00 91.00 95 ALA A N 1
ATOM 791 C CA . ALA A 1 95 ? -15.178 -3.738 -8.767 1.00 91.00 95 ALA A CA 1
ATOM 792 C C . ALA A 1 95 ? -14.867 -3.969 -7.275 1.00 91.00 95 ALA A C 1
ATOM 794 O O . ALA A 1 95 ? -15.217 -5.018 -6.738 1.00 91.00 95 ALA A O 1
ATOM 795 N N . LEU A 1 96 ? -14.265 -2.985 -6.598 1.00 91.56 96 LEU A N 1
ATOM 796 C CA . LEU A 1 96 ? -13.941 -3.023 -5.168 1.00 91.56 96 LEU A CA 1
ATOM 797 C C . LEU A 1 96 ? -15.199 -3.080 -4.299 1.00 91.56 96 LEU A C 1
ATOM 799 O O . LEU A 1 96 ? -15.225 -3.848 -3.344 1.00 91.56 96 LEU A O 1
ATOM 803 N N . SER A 1 97 ? -16.264 -2.355 -4.665 1.00 90.56 97 SER A N 1
ATOM 804 C CA . SER A 1 97 ? -17.533 -2.360 -3.912 1.00 90.56 97 SER A CA 1
ATOM 805 C C . SER A 1 97 ? -18.224 -3.729 -3.843 1.00 90.56 97 SER A C 1
ATOM 807 O O . SER A 1 97 ? -19.030 -3.967 -2.952 1.00 90.56 97 SER A O 1
ATOM 809 N N . ARG A 1 98 ? -17.909 -4.640 -4.776 1.00 92.19 98 ARG A N 1
ATOM 810 C CA . ARG A 1 98 ? -18.451 -6.009 -4.814 1.00 92.19 98 ARG A CA 1
ATOM 811 C C . ARG A 1 98 ? -17.627 -7.007 -4.001 1.00 92.19 98 ARG A C 1
ATOM 813 O O . ARG A 1 98 ? -18.064 -8.142 -3.827 1.00 92.19 98 ARG A O 1
ATOM 820 N N . ARG A 1 99 ? -16.422 -6.631 -3.567 1.00 93.12 99 ARG A N 1
ATOM 821 C CA . ARG A 1 99 ? -15.529 -7.498 -2.792 1.00 93.12 99 ARG A CA 1
ATOM 822 C C . ARG A 1 99 ? -15.837 -7.377 -1.304 1.00 93.12 99 ARG A C 1
ATOM 824 O O . ARG A 1 99 ? -16.264 -6.328 -0.833 1.00 93.12 99 ARG A O 1
ATOM 831 N N . ILE A 1 100 ? -15.575 -8.450 -0.563 1.00 94.94 100 ILE A N 1
ATOM 832 C CA . ILE A 1 100 ? -15.702 -8.458 0.898 1.00 94.94 100 ILE A CA 1
ATOM 833 C C . ILE A 1 100 ? -14.665 -7.489 1.489 1.00 94.94 100 ILE A C 1
ATOM 835 O O . ILE A 1 100 ? -13.511 -7.468 1.043 1.00 94.94 100 ILE A O 1
ATOM 839 N N . LYS A 1 101 ? -15.081 -6.685 2.475 1.00 94.88 101 LYS A N 1
ATOM 840 C CA . LYS A 1 101 ? -14.204 -5.757 3.199 1.00 94.88 101 LYS A CA 1
ATOM 841 C C . LYS A 1 101 ? -13.266 -6.552 4.115 1.00 94.88 101 LYS A C 1
ATOM 843 O O . LYS A 1 101 ? -13.712 -7.440 4.841 1.00 94.88 101 LYS A O 1
ATOM 848 N N . ALA A 1 102 ? -11.973 -6.251 4.064 1.00 96.56 102 ALA A N 1
ATOM 849 C CA . ALA A 1 102 ? -10.974 -6.839 4.949 1.00 96.56 102 ALA A CA 1
ATOM 850 C C . ALA A 1 102 ? -10.145 -5.722 5.585 1.00 96.56 102 ALA A C 1
ATOM 852 O O . ALA A 1 102 ? -9.385 -5.036 4.903 1.00 96.56 102 ALA A O 1
ATOM 853 N N . THR A 1 103 ? -10.285 -5.542 6.891 1.00 97.19 103 THR A N 1
ATOM 854 C CA . THR A 1 103 ? -9.588 -4.488 7.626 1.00 97.19 103 THR A 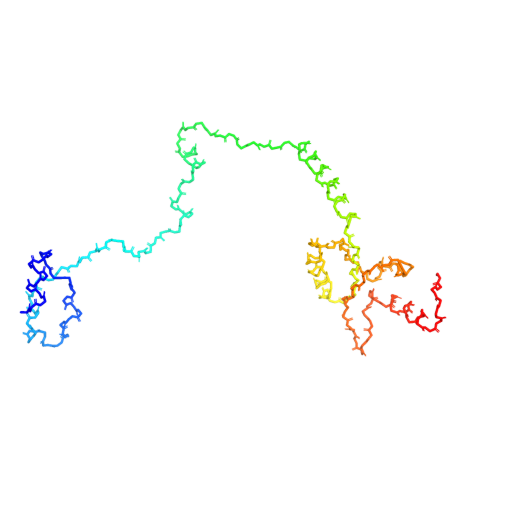CA 1
ATOM 855 C C . THR A 1 103 ? -8.389 -5.094 8.343 1.00 97.19 103 THR A C 1
ATOM 857 O O . THR A 1 103 ? -8.529 -6.027 9.130 1.00 97.19 103 THR A O 1
ATOM 860 N N . ILE A 1 104 ? -7.194 -4.593 8.038 1.00 98.00 104 ILE A N 1
ATOM 861 C CA . ILE A 1 104 ? -5.929 -5.025 8.630 1.00 98.00 104 ILE A CA 1
ATOM 862 C C . ILE A 1 104 ? -5.479 -3.936 9.600 1.00 98.00 104 ILE A C 1
ATOM 864 O O . ILE A 1 104 ? -5.072 -2.856 9.176 1.00 98.00 104 ILE A O 1
ATOM 868 N N . LEU A 1 105 ? -5.544 -4.221 10.896 1.00 97.94 105 LEU A N 1
ATOM 869 C CA . LEU A 1 105 ? -5.055 -3.329 11.939 1.00 97.94 105 LEU A CA 1
ATOM 870 C C . LEU A 1 105 ? -3.620 -3.673 12.303 1.00 97.94 105 LEU A C 1
ATOM 872 O O . LEU A 1 105 ? -3.278 -4.850 12.444 1.00 97.94 105 LEU A O 1
ATOM 876 N N . PHE A 1 106 ? -2.793 -2.652 12.511 1.00 98.19 106 PHE A N 1
ATOM 877 C CA . PHE A 1 106 ? -1.434 -2.850 12.995 1.00 98.19 106 PHE A CA 1
ATOM 878 C C . PHE A 1 106 ? -1.070 -1.942 14.164 1.00 98.19 106 PHE A C 1
ATOM 880 O O . PHE A 1 106 ? -1.531 -0.806 14.257 1.00 98.19 106 PHE A O 1
ATOM 887 N N . ALA A 1 107 ? -0.197 -2.454 15.025 1.00 97.88 107 ALA A N 1
ATOM 888 C CA . ALA A 1 107 ? 0.505 -1.684 16.043 1.00 97.88 107 ALA A CA 1
ATOM 889 C C . ALA A 1 107 ? 1.981 -2.094 16.054 1.00 97.88 107 ALA A C 1
ATOM 891 O O . ALA A 1 107 ? 2.338 -3.260 15.845 1.00 97.88 107 ALA A O 1
ATOM 892 N N . THR A 1 108 ? 2.862 -1.111 16.205 1.00 97.38 108 THR A N 1
ATOM 893 C CA . THR A 1 108 ? 4.304 -1.289 16.040 1.00 97.38 108 THR A CA 1
ATOM 894 C C . THR A 1 108 ? 5.103 -0.216 16.765 1.00 97.38 108 THR A C 1
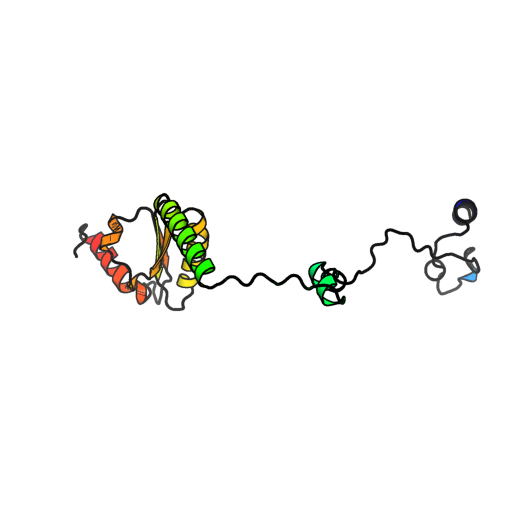ATOM 896 O O . THR A 1 108 ? 4.713 0.945 16.748 1.00 97.38 108 THR A O 1
ATOM 899 N N . GLU A 1 109 ? 6.251 -0.612 17.313 1.00 94.12 109 GLU A N 1
ATOM 900 C CA . GLU A 1 109 ? 7.256 0.298 17.884 1.00 94.12 109 GLU A CA 1
ATOM 901 C C . GLU A 1 109 ? 8.335 0.672 16.861 1.00 94.12 109 GLU A C 1
ATOM 903 O O . GLU A 1 109 ? 8.628 1.833 16.607 1.00 94.12 109 GLU A O 1
ATOM 908 N N . THR A 1 110 ? 8.930 -0.344 16.226 1.00 94.50 110 THR A N 1
ATOM 909 C CA . THR A 1 110 ? 10.087 -0.187 15.327 1.00 94.50 110 THR A CA 1
ATOM 910 C C . THR A 1 110 ? 9.728 -0.272 13.841 1.00 94.50 110 THR A C 1
ATOM 912 O O . THR A 1 110 ? 10.615 -0.307 12.990 1.00 94.50 110 THR A O 1
ATOM 915 N N . GLY A 1 111 ? 8.436 -0.354 13.505 1.00 94.62 111 GLY A N 1
ATOM 916 C CA . GLY A 1 111 ? 7.944 -0.391 12.120 1.00 94.62 111 GLY A CA 1
ATOM 917 C C . GLY A 1 111 ? 7.876 -1.782 11.478 1.00 94.62 111 GLY A C 1
ATOM 918 O O . GLY A 1 111 ? 7.420 -1.918 10.342 1.00 94.62 111 GLY A O 1
ATOM 919 N N . ARG A 1 112 ? 8.297 -2.851 12.166 1.00 96.06 112 ARG A N 1
ATOM 920 C CA . ARG A 1 112 ? 8.328 -4.197 11.562 1.00 96.06 112 ARG A CA 1
ATOM 921 C C . ARG A 1 112 ? 6.932 -4.791 11.347 1.00 96.06 112 ARG A C 1
ATOM 923 O O . ARG A 1 112 ? 6.673 -5.377 10.298 1.00 96.06 112 ARG A O 1
ATOM 930 N N . SER A 1 113 ? 6.021 -4.603 12.301 1.00 97.25 113 SER A N 1
ATOM 931 C CA . SER A 1 113 ? 4.629 -5.067 12.175 1.00 97.25 113 SER A CA 1
ATOM 932 C C . SER A 1 113 ? 3.871 -4.280 11.106 1.00 97.25 113 SER A C 1
ATOM 934 O O . SER A 1 113 ? 3.088 -4.862 10.363 1.00 97.25 113 SER A O 1
ATOM 936 N N . GLU A 1 114 ? 4.163 -2.985 10.954 1.00 97.31 114 GLU A N 1
ATOM 937 C CA . GLU A 1 114 ? 3.611 -2.160 9.873 1.00 97.31 114 GLU A CA 1
ATOM 938 C C . GLU A 1 114 ? 4.037 -2.680 8.493 1.00 97.31 114 GLU A C 1
ATOM 940 O O . GLU A 1 114 ? 3.207 -2.798 7.592 1.00 97.31 114 GLU A O 1
ATOM 945 N N . GLN A 1 115 ? 5.314 -3.039 8.321 1.00 97.94 115 GLN A N 1
ATOM 946 C CA . GLN A 1 115 ? 5.795 -3.632 7.069 1.00 97.94 115 GLN A CA 1
ATOM 947 C C . GLN A 1 115 ? 5.052 -4.930 6.739 1.00 97.94 115 GLN A C 1
ATOM 949 O O . GLN A 1 115 ? 4.587 -5.096 5.611 1.00 97.94 115 GLN A O 1
ATOM 954 N N . TYR A 1 116 ? 4.875 -5.823 7.718 1.00 97.94 116 TYR A N 1
ATOM 955 C CA . TYR A 1 116 ? 4.109 -7.053 7.511 1.00 97.94 116 TYR A CA 1
ATOM 956 C C . TYR A 1 116 ? 2.631 -6.787 7.213 1.00 97.94 116 TYR A C 1
ATOM 958 O O . TYR A 1 116 ? 2.065 -7.454 6.351 1.00 97.94 116 TYR A O 1
ATOM 966 N N . ALA A 1 117 ? 2.015 -5.795 7.858 1.00 97.81 117 ALA A N 1
ATOM 967 C CA . ALA A 1 117 ? 0.637 -5.400 7.584 1.00 97.81 117 ALA A CA 1
ATOM 968 C C . ALA A 1 117 ? 0.462 -4.863 6.155 1.00 97.81 117 ALA A C 1
ATOM 970 O O . ALA A 1 117 ? -0.503 -5.222 5.483 1.00 97.81 117 ALA A O 1
ATOM 971 N N . LYS A 1 118 ? 1.420 -4.071 5.652 1.00 97.69 118 LYS A N 1
ATOM 972 C CA . LYS A 1 118 ? 1.432 -3.600 4.256 1.00 97.69 118 LYS A CA 1
ATOM 973 C C . LYS A 1 118 ? 1.587 -4.755 3.269 1.00 97.69 118 LYS A C 1
ATOM 975 O O . LYS A 1 118 ? 0.789 -4.863 2.346 1.00 97.69 118 LYS A O 1
ATOM 980 N N . MET A 1 119 ? 2.531 -5.668 3.514 1.00 97.94 119 MET A N 1
ATOM 981 C CA . MET A 1 119 ? 2.691 -6.876 2.692 1.00 97.94 119 MET A CA 1
ATOM 982 C C . MET A 1 119 ? 1.419 -7.734 2.682 1.00 97.94 119 MET A C 1
ATOM 984 O O . MET A 1 119 ? 1.014 -8.243 1.638 1.00 97.94 119 MET A O 1
ATOM 988 N N . LEU A 1 120 ? 0.766 -7.882 3.838 1.00 97.50 120 LEU A N 1
ATOM 989 C CA . LEU A 1 120 ? -0.504 -8.592 3.952 1.00 97.50 120 LEU A CA 1
ATOM 990 C C . LEU A 1 120 ? -1.613 -7.881 3.166 1.00 97.50 120 LEU A C 1
ATOM 992 O O . LEU A 1 120 ? -2.381 -8.545 2.473 1.00 97.50 120 LEU A O 1
ATOM 996 N N . GLY A 1 121 ? -1.662 -6.549 3.228 1.00 97.25 121 GLY A N 1
ATOM 997 C CA . GLY A 1 121 ? -2.571 -5.716 2.443 1.00 97.25 121 GLY A CA 1
ATOM 998 C C . GLY A 1 121 ? -2.398 -5.920 0.943 1.00 97.25 121 GLY A C 1
ATOM 999 O O . GLY A 1 121 ? -3.385 -6.158 0.249 1.00 97.25 121 GLY A O 1
ATOM 1000 N N . ASP A 1 122 ? -1.157 -5.937 0.455 1.00 97.06 122 ASP A N 1
ATOM 1001 C CA . ASP A 1 122 ? -0.854 -6.192 -0.955 1.00 97.06 122 ASP A CA 1
ATOM 1002 C C . ASP A 1 122 ? -1.347 -7.579 -1.387 1.00 97.06 122 ASP A C 1
ATOM 1004 O O . ASP A 1 122 ? -2.017 -7.711 -2.413 1.00 97.06 122 ASP A O 1
ATOM 1008 N N . ILE A 1 123 ? -1.108 -8.615 -0.576 1.00 97.00 123 ILE A N 1
ATOM 1009 C CA . ILE A 1 123 ? -1.584 -9.979 -0.853 1.00 97.00 123 ILE A CA 1
ATOM 1010 C C . ILE A 1 123 ? -3.118 -10.018 -0.884 1.00 97.00 123 ILE A C 1
ATOM 1012 O O . ILE A 1 123 ? -3.704 -10.500 -1.855 1.00 97.00 123 ILE A O 1
ATOM 1016 N N . PHE A 1 124 ? -3.780 -9.464 0.132 1.00 95.94 124 PHE A N 1
ATOM 1017 C CA . PHE A 1 124 ? -5.239 -9.498 0.250 1.00 95.94 124 PHE A CA 1
ATOM 1018 C C . PHE A 1 124 ? -5.953 -8.629 -0.792 1.00 95.94 124 PHE A C 1
ATOM 1020 O O . PHE A 1 124 ? -7.057 -8.984 -1.213 1.00 95.94 124 PHE A O 1
ATOM 1027 N N . SER A 1 125 ? -5.322 -7.552 -1.274 1.00 93.69 125 SER A N 1
ATOM 1028 C CA . SER A 1 125 ? -5.881 -6.644 -2.288 1.00 93.69 125 SER A CA 1
ATOM 1029 C C . SER A 1 125 ? -6.228 -7.334 -3.616 1.00 93.69 125 SER A C 1
ATOM 1031 O O . SER A 1 125 ? -7.043 -6.833 -4.393 1.00 93.69 125 SER A O 1
ATOM 1033 N N . HIS A 1 126 ? -5.676 -8.524 -3.877 1.00 92.56 126 HIS A N 1
ATOM 1034 C CA . HIS A 1 126 ? -5.994 -9.309 -5.068 1.00 92.56 126 HIS A CA 1
ATOM 1035 C C . HIS A 1 126 ? -7.438 -9.831 -5.062 1.00 92.56 126 HIS A C 1
ATOM 1037 O O . HIS A 1 126 ? -8.066 -9.876 -6.124 1.00 92.56 126 HIS A O 1
ATOM 1043 N N . ALA A 1 127 ? -7.983 -10.170 -3.889 1.00 93.25 127 ALA A N 1
ATOM 1044 C CA . ALA A 1 127 ? -9.296 -10.807 -3.743 1.00 93.25 127 ALA A CA 1
ATOM 1045 C C . ALA A 1 127 ? -10.299 -9.985 -2.913 1.00 93.25 127 ALA A C 1
ATOM 1047 O O . ALA A 1 127 ? -11.495 -10.006 -3.202 1.00 93.25 127 ALA A O 1
ATOM 1048 N N . TYR A 1 128 ? -9.824 -9.226 -1.928 1.00 95.88 128 TYR A N 1
ATOM 1049 C CA . TYR A 1 128 ? -10.643 -8.465 -0.985 1.00 95.88 128 TYR A CA 1
ATOM 1050 C C . TYR A 1 128 ? -10.562 -6.960 -1.258 1.00 95.88 128 TYR A C 1
ATOM 1052 O O . TYR A 1 128 ? -9.690 -6.488 -1.992 1.00 95.88 128 TYR A O 1
ATOM 1060 N N . ASN A 1 129 ? -11.485 -6.199 -0.670 1.00 95.44 129 ASN A N 1
ATOM 1061 C CA . ASN A 1 129 ? -11.317 -4.760 -0.492 1.00 95.44 129 ASN A CA 1
ATOM 1062 C C . ASN A 1 129 ? -10.532 -4.542 0.811 1.00 95.44 129 ASN A C 1
ATOM 1064 O O . ASN A 1 129 ? -11.126 -4.414 1.883 1.00 95.44 129 ASN A O 1
ATOM 1068 N N . ALA A 1 130 ? -9.204 -4.644 0.711 1.00 95.81 130 ALA A N 1
ATOM 1069 C CA . ALA A 1 130 ? -8.300 -4.623 1.854 1.00 95.81 130 ALA A CA 1
ATOM 1070 C C . ALA A 1 130 ? -7.888 -3.192 2.231 1.00 95.81 130 ALA A C 1
ATOM 1072 O O . ALA A 1 130 ? -7.462 -2.426 1.367 1.00 95.81 130 ALA A O 1
ATOM 1073 N N . SER A 1 131 ? -7.956 -2.853 3.519 1.00 95.38 131 SER A N 1
ATOM 1074 C CA . SER A 1 131 ? -7.471 -1.578 4.065 1.00 95.38 131 SER A CA 1
ATOM 1075 C C . SER A 1 131 ? -6.538 -1.815 5.246 1.00 95.38 131 SER A C 1
ATOM 1077 O O . SER A 1 131 ? -6.905 -2.528 6.176 1.00 95.38 131 SER A O 1
ATOM 1079 N N . VAL A 1 132 ? -5.354 -1.200 5.224 1.00 97.81 132 VAL A N 1
ATOM 1080 C CA . VAL A 1 132 ? -4.365 -1.275 6.310 1.00 97.81 132 VAL A CA 1
ATOM 1081 C C . VAL A 1 132 ? -4.439 0.008 7.134 1.00 97.81 132 VAL A C 1
ATOM 1083 O O . VAL A 1 132 ? -4.297 1.093 6.573 1.00 97.81 132 VAL A O 1
ATOM 1086 N N . ILE A 1 133 ? -4.682 -0.108 8.440 1.00 97.38 133 ILE A N 1
ATOM 1087 C CA . ILE A 1 133 ? -4.945 1.026 9.338 1.00 97.38 133 ILE A CA 1
ATOM 1088 C C . ILE A 1 133 ? -4.135 0.853 10.631 1.00 97.38 133 ILE A C 1
ATOM 1090 O O . ILE A 1 133 ? -4.012 -0.256 11.154 1.00 97.38 133 ILE A O 1
ATOM 1094 N N . CYS A 1 134 ? -3.564 1.945 11.141 1.00 97.12 134 CYS A N 1
ATOM 1095 C CA . CYS A 1 134 ? -2.908 1.959 12.448 1.00 97.12 134 CYS A CA 1
ATOM 1096 C C . CYS A 1 134 ? -3.962 1.837 13.557 1.00 97.12 134 CYS A C 1
ATOM 1098 O O . CYS A 1 134 ? -5.011 2.471 13.476 1.00 97.12 134 CYS A O 1
ATOM 1100 N N . MET A 1 135 ? -3.688 1.072 14.613 1.00 96.81 135 MET A N 1
ATOM 1101 C CA . MET A 1 135 ? -4.619 0.941 15.742 1.00 96.81 135 MET A CA 1
ATOM 1102 C C . MET A 1 135 ? -4.945 2.278 16.422 1.00 96.81 135 MET A C 1
ATOM 1104 O O . MET A 1 135 ? -6.059 2.436 16.909 1.00 96.81 135 MET A O 1
ATOM 1108 N N . ALA A 1 136 ? -4.018 3.241 16.419 1.00 95.69 136 ALA A N 1
ATOM 1109 C CA . ALA A 1 136 ? -4.235 4.573 16.987 1.00 95.69 136 ALA A CA 1
ATOM 1110 C C . ALA A 1 136 ? -5.257 5.409 16.195 1.00 95.69 136 ALA A C 1
ATOM 1112 O O . ALA A 1 136 ? -5.950 6.235 16.780 1.00 95.69 136 ALA A O 1
ATOM 1113 N N . ASP A 1 137 ? -5.363 5.172 14.884 1.00 95.81 137 ASP A N 1
ATOM 1114 C CA . ASP A 1 137 ? -6.272 5.894 13.983 1.00 95.81 137 ASP A CA 1
ATOM 1115 C C . ASP A 1 137 ? -7.600 5.147 13.773 1.00 95.81 137 ASP A C 1
ATOM 1117 O O . ASP A 1 137 ? -8.472 5.604 13.029 1.00 95.81 137 ASP A O 1
ATOM 1121 N N . TYR A 1 138 ? -7.751 3.963 14.375 1.00 96.06 138 TYR A N 1
ATOM 1122 C CA . TYR A 1 138 ? -8.928 3.126 14.204 1.00 96.06 138 TYR A CA 1
ATOM 1123 C C . TYR A 1 138 ? -9.995 3.430 15.257 1.00 96.06 138 TYR A C 1
ATOM 1125 O O . TYR A 1 138 ? -9.757 3.327 16.460 1.00 96.06 138 TYR A O 1
ATOM 1133 N N . ASP A 1 139 ? -11.202 3.736 14.790 1.00 93.00 139 ASP A N 1
ATOM 1134 C CA . ASP A 1 139 ? -12.365 3.926 15.651 1.00 93.00 139 ASP A CA 1
ATOM 1135 C C . ASP A 1 139 ? -12.987 2.574 16.041 1.00 93.00 139 ASP A C 1
ATOM 1137 O O . ASP A 1 139 ? -13.453 1.815 15.185 1.00 93.00 139 ASP A O 1
ATOM 1141 N N . ILE A 1 140 ? -13.015 2.298 17.349 1.00 91.06 140 ILE A N 1
ATOM 1142 C CA . ILE A 1 140 ? -13.528 1.058 17.945 1.00 91.06 140 ILE A CA 1
ATOM 1143 C C . ILE A 1 140 ? -15.015 0.830 17.632 1.00 91.06 140 ILE A C 1
ATOM 1145 O O . ILE A 1 140 ? -15.452 -0.316 17.584 1.00 91.06 140 ILE A O 1
ATOM 1149 N N . ILE A 1 141 ? -15.787 1.888 17.362 1.00 90.31 141 ILE A N 1
ATOM 1150 C CA . ILE A 1 141 ? -17.220 1.795 17.037 1.00 90.31 141 ILE A CA 1
ATOM 1151 C C . ILE A 1 141 ? -17.429 1.038 15.715 1.00 90.31 141 ILE A C 1
ATOM 1153 O O . ILE A 1 141 ? -18.419 0.328 15.522 1.00 90.31 141 ILE A O 1
ATOM 1157 N N . ASN A 1 142 ? -16.460 1.120 14.798 1.00 90.88 142 ASN A N 1
ATOM 1158 C CA . ASN A 1 142 ? -16.528 0.408 13.525 1.00 90.88 142 ASN A CA 1
ATOM 1159 C C . ASN A 1 142 ? -16.322 -1.103 13.669 1.00 90.88 142 ASN A C 1
ATOM 1161 O O . ASN A 1 142 ? -16.641 -1.830 12.729 1.00 90.88 142 ASN A O 1
ATOM 1165 N N . LEU A 1 143 ? -15.837 -1.581 14.821 1.00 90.88 143 LEU A N 1
ATOM 1166 C CA . LEU A 1 143 ? -15.499 -2.986 15.046 1.00 90.88 143 LEU A CA 1
ATOM 1167 C C . LEU A 1 143 ? -16.706 -3.917 14.855 1.00 90.88 143 LEU A C 1
ATOM 1169 O O . LEU A 1 143 ? -16.547 -5.006 14.312 1.00 90.88 143 LEU A O 1
ATOM 1173 N N . GLU A 1 144 ? -17.911 -3.473 15.227 1.00 88.50 144 GLU A N 1
ATOM 1174 C CA . GLU A 1 144 ? -19.159 -4.235 15.041 1.00 88.50 144 GLU A CA 1
ATOM 1175 C C . GLU A 1 144 ? -19.553 -4.405 13.566 1.00 88.50 144 GLU A C 1
ATOM 1177 O O . GLU A 1 144 ? -20.240 -5.357 13.199 1.00 88.50 144 GLU A O 1
ATOM 1182 N N . HIS A 1 145 ? -19.111 -3.483 12.711 1.00 89.88 145 HIS A N 1
ATOM 1183 C CA . HIS A 1 145 ? -19.461 -3.437 11.293 1.00 89.88 145 HIS A CA 1
ATOM 1184 C C . HIS A 1 145 ? -18.414 -4.124 10.401 1.00 89.88 145 HIS A C 1
ATOM 1186 O O . HIS A 1 145 ? -18.604 -4.218 9.183 1.00 89.88 145 HIS A O 1
ATOM 1192 N N . GLU A 1 146 ? -17.292 -4.583 10.963 1.00 92.31 146 GLU A N 1
ATOM 1193 C CA . GLU A 1 146 ? -16.246 -5.254 10.195 1.00 92.31 146 GLU A CA 1
ATOM 1194 C C . GLU A 1 146 ? -16.628 -6.696 9.850 1.00 92.31 146 GLU A C 1
ATOM 1196 O O . GLU A 1 146 ? -16.985 -7.499 10.707 1.00 92.31 146 GLU A O 1
ATOM 1201 N N . THR A 1 147 ? -16.482 -7.062 8.574 1.00 93.69 147 THR A N 1
ATOM 1202 C CA . THR A 1 147 ? -16.734 -8.437 8.111 1.00 93.69 147 THR A CA 1
ATOM 1203 C C . THR A 1 147 ? -15.545 -9.367 8.323 1.00 93.69 147 THR A C 1
ATOM 1205 O O . THR A 1 147 ? -15.720 -10.560 8.558 1.00 93.69 147 THR A O 1
ATOM 1208 N N . LEU A 1 148 ? -14.327 -8.838 8.193 1.00 95.00 148 LEU A N 1
ATOM 1209 C CA . LEU A 1 148 ? -13.082 -9.569 8.399 1.00 95.00 148 LEU A CA 1
ATOM 1210 C C . LEU A 1 148 ? -12.041 -8.612 8.974 1.00 95.00 148 LEU A C 1
ATOM 1212 O O . LEU A 1 148 ? -11.665 -7.640 8.315 1.00 95.00 148 LEU A O 1
ATOM 1216 N N . LEU A 1 149 ? -11.561 -8.926 10.175 1.00 95.75 149 LEU A N 1
ATOM 1217 C CA . LEU A 1 149 ? -10.510 -8.184 10.859 1.00 95.75 149 LEU A CA 1
ATOM 1218 C C . LEU A 1 149 ? -9.246 -9.041 10.957 1.00 95.75 149 LEU A C 1
ATOM 1220 O O . LEU A 1 149 ? -9.283 -10.170 11.445 1.00 95.75 149 LEU A O 1
ATOM 1224 N N . LEU A 1 150 ? -8.123 -8.493 10.511 1.00 97.06 150 LEU A N 1
ATOM 1225 C CA . LEU A 1 150 ? -6.796 -9.087 10.628 1.00 97.06 150 LEU A CA 1
ATOM 1226 C C . LEU A 1 150 ? -5.953 -8.174 11.510 1.00 97.06 150 LEU A C 1
ATOM 1228 O O . LEU A 1 150 ? -5.926 -6.967 11.296 1.00 97.06 150 LEU A O 1
ATOM 1232 N N . VAL A 1 151 ? -5.257 -8.735 12.493 1.00 97.19 151 VAL A N 1
ATOM 1233 C CA . VAL A 1 151 ? -4.447 -7.953 13.431 1.00 97.19 151 VAL A CA 1
ATOM 1234 C C . VAL A 1 151 ? -2.985 -8.357 13.307 1.00 97.19 151 VAL A C 1
ATOM 1236 O O . VAL A 1 151 ? -2.643 -9.526 13.466 1.00 97.19 151 VAL A O 1
ATOM 1239 N N . VAL A 1 152 ? -2.121 -7.379 13.041 1.00 97.75 152 VAL A N 1
ATOM 1240 C CA . VAL A 1 152 ? -0.668 -7.547 12.953 1.00 97.75 152 VAL A CA 1
ATOM 1241 C C . VAL A 1 152 ? -0.013 -6.622 13.972 1.00 97.75 152 VAL A C 1
ATOM 1243 O O . VAL A 1 152 ? 0.199 -5.441 13.719 1.00 97.75 152 VAL A O 1
ATOM 1246 N N . THR A 1 153 ? 0.310 -7.149 15.147 1.00 97.25 153 THR A N 1
ATOM 1247 C CA . THR A 1 153 ? 0.885 -6.352 16.235 1.00 97.25 153 THR A CA 1
ATOM 1248 C C . THR A 1 153 ? 2.189 -6.948 16.745 1.00 97.25 153 THR A C 1
ATOM 1250 O O . THR A 1 153 ? 2.380 -8.164 16.715 1.00 97.25 153 THR A O 1
ATOM 1253 N N . SER A 1 154 ? 3.098 -6.086 17.197 1.00 95.94 154 SER A N 1
ATOM 1254 C CA . SER A 1 154 ? 4.216 -6.494 18.054 1.00 95.94 154 SER A CA 1
ATOM 1255 C C . SER 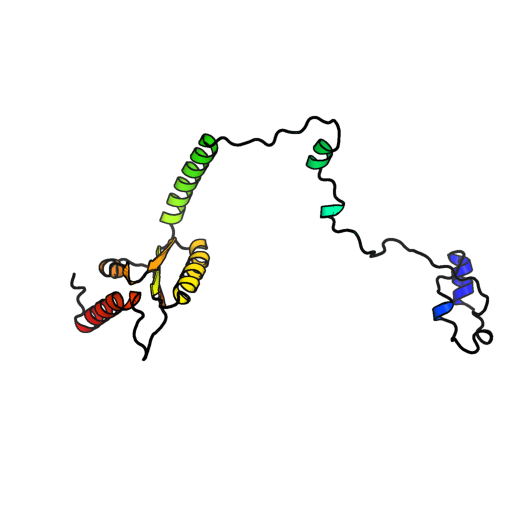A 1 154 ? 3.808 -6.423 19.525 1.00 95.94 154 SER A C 1
ATOM 1257 O O . SER A 1 154 ? 2.774 -5.861 19.861 1.00 95.94 154 SER A O 1
ATOM 1259 N N . THR A 1 155 ? 4.636 -6.959 20.409 1.00 95.56 155 THR A N 1
ATOM 1260 C CA . THR A 1 155 ? 4.555 -6.713 21.854 1.00 95.56 155 THR A CA 1
ATOM 1261 C C . THR A 1 155 ? 5.788 -5.934 22.291 1.00 95.56 155 THR A C 1
ATOM 1263 O O . THR A 1 155 ? 6.851 -6.081 21.679 1.00 95.56 155 THR A O 1
ATOM 1266 N N . PHE A 1 156 ? 5.669 -5.138 23.346 1.00 92.06 156 PHE A N 1
ATOM 1267 C CA . PHE A 1 156 ? 6.778 -4.393 23.932 1.00 92.06 156 PHE A CA 1
ATOM 1268 C C . PHE A 1 156 ? 6.942 -4.723 25.422 1.00 92.06 156 PHE A C 1
ATOM 1270 O O . PHE A 1 156 ? 6.018 -5.218 26.067 1.00 92.06 156 PHE A O 1
ATOM 1277 N N . GLY A 1 157 ? 8.146 -4.521 25.966 1.00 91.06 157 GLY A N 1
ATOM 1278 C CA . GLY A 1 157 ? 8.433 -4.761 27.385 1.00 91.06 157 GLY A CA 1
ATOM 1279 C C . GLY A 1 157 ? 8.082 -6.179 27.856 1.00 91.06 157 GLY A C 1
ATOM 1280 O O . GLY A 1 157 ? 8.651 -7.158 27.373 1.00 91.06 157 GLY A O 1
ATOM 1281 N N . ASN A 1 158 ? 7.137 -6.279 28.796 1.00 92.31 158 ASN A N 1
ATOM 1282 C CA . ASN A 1 158 ? 6.719 -7.532 29.438 1.00 92.31 158 ASN A CA 1
ATOM 1283 C C . ASN A 1 158 ? 5.479 -8.173 28.786 1.00 92.31 158 ASN A C 1
ATOM 1285 O O . ASN A 1 158 ? 4.757 -8.932 29.433 1.00 92.31 158 ASN A O 1
ATOM 1289 N N . GLY A 1 159 ? 5.234 -7.883 27.507 1.00 92.12 159 GLY A N 1
ATOM 1290 C CA . GLY A 1 159 ? 4.021 -8.308 26.802 1.00 92.12 159 GLY A CA 1
ATOM 1291 C C . GLY A 1 159 ? 2.957 -7.215 26.716 1.00 92.12 159 GLY A C 1
ATOM 1292 O O . GLY A 1 159 ? 1.806 -7.512 26.399 1.00 92.12 159 GLY A O 1
ATOM 1293 N N . ASP A 1 160 ? 3.344 -5.969 26.973 1.00 93.81 160 ASP A N 1
ATOM 1294 C CA . ASP A 1 160 ? 2.488 -4.804 26.815 1.00 93.81 160 ASP A CA 1
ATOM 1295 C C . ASP A 1 160 ? 2.243 -4.523 25.321 1.00 93.81 160 ASP A C 1
ATOM 1297 O O . ASP A 1 160 ? 3.073 -4.875 24.464 1.00 93.81 160 ASP A O 1
ATOM 1301 N N . PRO A 1 161 ? 1.090 -3.930 24.964 1.00 94.75 161 PRO A N 1
ATOM 1302 C CA . PRO A 1 161 ? 0.869 -3.465 23.605 1.00 94.75 161 PRO A CA 1
ATOM 1303 C C . PRO A 1 161 ? 1.871 -2.348 23.251 1.00 94.75 161 PRO A C 1
ATOM 1305 O O . PRO A 1 161 ? 2.343 -1.645 24.141 1.00 94.75 161 PRO A O 1
ATOM 1308 N N . PRO A 1 162 ? 2.185 -2.158 21.960 1.00 95.69 162 PRO A N 1
ATOM 1309 C CA . PRO A 1 162 ? 2.928 -0.990 21.495 1.00 95.69 162 PRO A CA 1
ATOM 1310 C C . PRO A 1 162 ? 2.172 0.312 21.796 1.00 95.69 162 PRO A C 1
ATOM 1312 O O . PRO A 1 162 ? 0.943 0.289 21.888 1.00 95.69 162 PRO A O 1
ATOM 1315 N N . GLU A 1 163 ? 2.870 1.446 21.830 1.00 94.81 163 GLU A N 1
ATOM 1316 C CA . GLU A 1 163 ? 2.335 2.781 22.134 1.00 94.81 163 GLU A CA 1
ATOM 1317 C C . GLU A 1 163 ? 1.117 3.121 21.256 1.00 94.81 163 GLU A C 1
ATOM 1319 O O . GLU A 1 163 ? 0.050 3.495 21.744 1.00 94.81 163 GLU A O 1
ATOM 1324 N N . ASN A 1 164 ? 1.221 2.880 19.945 1.00 95.56 164 ASN A N 1
ATOM 1325 C CA . ASN A 1 164 ? 0.129 3.095 18.987 1.00 95.56 164 ASN A CA 1
ATOM 1326 C C . ASN A 1 164 ? -1.029 2.081 19.095 1.00 95.56 164 ASN A C 1
ATOM 1328 O O . ASN A 1 164 ? -2.060 2.260 18.451 1.00 95.56 164 ASN A O 1
ATOM 1332 N N . GLY A 1 165 ? -0.883 1.023 19.891 1.00 95.06 165 GLY A N 1
ATOM 1333 C CA . GLY A 1 165 ? -1.915 0.021 20.165 1.00 95.06 165 GLY A CA 1
ATOM 1334 C C . GLY A 1 165 ? -2.547 0.132 21.556 1.00 95.06 165 GLY A C 1
ATOM 1335 O O . GLY A 1 165 ? -3.553 -0.530 21.811 1.00 95.06 165 GLY A O 1
ATOM 1336 N N . GLU A 1 166 ? -2.004 0.955 22.459 1.00 94.38 166 GLU A N 1
ATOM 1337 C CA . GLU A 1 166 ? -2.450 1.019 23.858 1.00 94.38 166 GLU A CA 1
ATOM 1338 C C . GLU A 1 166 ? -3.911 1.451 24.013 1.00 94.38 166 GLU A C 1
ATOM 1340 O O . GLU A 1 166 ? -4.647 0.890 24.829 1.00 94.38 166 GLU A O 1
ATOM 1345 N N . ALA A 1 167 ? -4.337 2.469 23.259 1.00 93.94 167 ALA A N 1
ATOM 1346 C CA . ALA A 1 167 ? -5.707 2.976 23.320 1.00 93.94 167 ALA A CA 1
ATOM 1347 C C . ALA A 1 167 ? -6.706 1.904 22.858 1.00 93.94 167 ALA A C 1
ATOM 1349 O O . ALA A 1 167 ? -7.667 1.602 23.563 1.00 93.94 167 ALA A O 1
ATOM 1350 N N . PHE A 1 168 ? -6.416 1.258 21.726 1.00 94.94 168 PHE A N 1
ATOM 1351 C CA . PHE A 1 168 ? -7.229 0.173 21.182 1.00 94.94 168 PHE A CA 1
ATOM 1352 C C . PHE A 1 168 ? -7.312 -1.023 22.144 1.00 94.94 168 PHE A C 1
ATOM 1354 O O . PHE A 1 168 ? -8.396 -1.551 22.395 1.00 94.94 168 PHE A O 1
ATOM 1361 N N . ALA A 1 169 ? -6.183 -1.422 22.740 1.00 93.56 169 ALA A N 1
ATOM 1362 C CA . ALA A 1 169 ? -6.133 -2.516 23.706 1.00 93.56 169 ALA A CA 1
ATOM 1363 C C . ALA A 1 169 ? -6.973 -2.225 24.960 1.00 93.56 169 ALA A C 1
ATOM 1365 O O . ALA A 1 169 ? -7.712 -3.101 25.413 1.00 93.56 169 ALA A O 1
ATOM 1366 N N . ARG A 1 170 ? -6.908 -0.996 25.493 1.00 92.88 170 ARG A N 1
ATOM 1367 C CA . ARG A 1 170 ? -7.732 -0.563 26.633 1.00 92.88 170 ARG A CA 1
ATOM 1368 C C . ARG A 1 170 ? -9.223 -0.618 26.311 1.00 92.88 170 ARG A C 1
ATOM 1370 O O . ARG A 1 170 ? -9.981 -1.182 27.098 1.00 92.88 170 ARG A O 1
ATOM 1377 N N . SER A 1 171 ? -9.636 -0.110 25.151 1.00 92.44 171 SER A N 1
ATOM 1378 C CA . SER A 1 171 ? -11.039 -0.162 24.724 1.00 92.44 171 SER A CA 1
ATOM 1379 C C . SER A 1 171 ? -11.534 -1.601 24.563 1.00 92.44 171 SER A C 1
ATOM 1381 O O . SER A 1 171 ? -12.622 -1.939 25.020 1.00 92.44 171 SER A O 1
ATOM 1383 N N . LEU A 1 172 ? -10.715 -2.491 23.997 1.00 92.06 172 LEU A N 1
ATOM 1384 C CA . LEU A 1 172 ? -11.079 -3.898 23.816 1.00 92.06 172 LEU A CA 1
ATOM 1385 C C . LEU A 1 172 ? -11.165 -4.660 25.151 1.00 92.06 172 LEU A C 1
ATOM 1387 O O . LEU A 1 172 ? -12.043 -5.506 25.331 1.00 92.06 172 LEU A O 1
ATOM 1391 N N . GLN A 1 173 ? -10.292 -4.343 26.112 1.00 91.12 173 GLN A N 1
ATOM 1392 C CA . GLN A 1 173 ? -10.382 -4.870 27.476 1.00 91.12 173 GLN A CA 1
ATOM 1393 C C . GLN A 1 173 ? -11.641 -4.379 28.193 1.00 91.12 173 GLN A C 1
ATOM 1395 O O . GLN A 1 173 ? -12.296 -5.186 28.851 1.00 91.12 173 GLN A O 1
ATOM 1400 N N . ALA A 1 174 ? -12.005 -3.103 28.032 1.00 89.75 174 ALA A N 1
ATOM 1401 C CA . ALA A 1 174 ? -13.251 -2.567 28.567 1.00 89.75 174 ALA A CA 1
ATOM 1402 C C . ALA A 1 174 ? -14.453 -3.337 28.000 1.00 89.75 174 ALA A C 1
ATOM 1404 O O . ALA A 1 174 ? -15.186 -3.944 28.772 1.00 89.75 174 ALA A O 1
ATOM 1405 N N . ILE A 1 175 ? -14.564 -3.460 26.670 1.00 87.94 175 ILE A N 1
ATOM 1406 C CA . ILE A 1 175 ? -15.641 -4.216 26.001 1.00 87.94 175 ILE A CA 1
ATOM 1407 C C . ILE A 1 175 ? -15.737 -5.655 26.528 1.00 87.94 175 ILE A C 1
ATOM 1409 O O . ILE A 1 175 ? -16.832 -6.156 26.776 1.00 87.94 175 ILE A O 1
ATOM 1413 N N . LYS A 1 176 ? -14.603 -6.328 26.756 1.00 86.56 176 LYS A N 1
ATOM 1414 C CA . LYS A 1 176 ? -14.584 -7.694 27.304 1.00 86.56 176 LYS A CA 1
ATOM 1415 C C . LYS A 1 176 ? -15.154 -7.783 28.726 1.00 86.56 176 LYS A C 1
ATOM 1417 O O . LYS A 1 176 ? -15.713 -8.819 29.080 1.00 86.56 176 LYS A O 1
ATOM 1422 N N . VAL A 1 177 ? -14.963 -6.752 29.548 1.00 82.00 177 VAL A N 1
ATOM 1423 C CA . VAL A 1 177 ? -15.373 -6.738 30.961 1.00 82.00 177 VAL A CA 1
ATOM 1424 C C . VAL A 1 177 ? -16.820 -6.273 31.125 1.00 82.00 177 VAL A C 1
ATOM 1426 O O . VAL A 1 177 ? -17.556 -6.884 31.896 1.00 82.00 177 VAL A O 1
ATOM 1429 N N . THR A 1 178 ? -17.238 -5.221 30.416 1.00 73.06 178 THR A N 1
ATOM 1430 C CA . THR A 1 178 ? -18.593 -4.652 30.523 1.00 73.06 178 THR A CA 1
ATOM 1431 C C . THR A 1 178 ? -19.601 -5.274 29.565 1.00 73.06 178 THR A C 1
ATOM 1433 O O . THR A 1 178 ? -20.795 -5.198 29.832 1.00 73.06 178 THR A O 1
ATOM 1436 N N . GLY A 1 179 ? -19.165 -5.882 28.458 1.00 65.62 179 GLY A N 1
ATOM 1437 C CA . GLY A 1 179 ? -20.063 -6.380 27.410 1.00 65.62 179 GLY A CA 1
ATOM 1438 C C . GLY A 1 179 ? -20.776 -5.281 26.608 1.00 65.62 179 GLY A C 1
ATOM 1439 O O . GLY A 1 179 ? -21.550 -5.605 25.713 1.00 65.62 179 GLY A O 1
ATOM 1440 N N . GLU A 1 180 ? -20.508 -4.004 26.894 1.00 58.81 180 GLU A N 1
ATOM 1441 C CA . GLU A 1 180 ? -21.078 -2.841 26.210 1.00 58.81 180 GLU A CA 1
ATOM 1442 C C . GLU A 1 180 ? -19.961 -2.005 25.570 1.00 58.81 180 GLU A C 1
ATOM 1444 O O . GLU A 1 180 ? -18.955 -1.680 26.208 1.00 58.81 180 GLU A O 1
ATOM 1449 N N . THR A 1 181 ? -20.145 -1.650 24.298 1.00 55.91 181 THR A N 1
ATOM 1450 C CA . THR A 1 181 ? -19.306 -0.707 23.550 1.00 55.91 181 THR A CA 1
ATOM 1451 C C . THR A 1 181 ? -19.657 0.717 23.983 1.00 55.91 181 THR A C 1
ATOM 1453 O O . THR A 1 181 ? -20.487 1.382 23.362 1.00 55.91 181 THR A O 1
ATOM 1456 N N . THR A 1 182 ? -19.103 1.187 25.100 1.00 49.84 182 THR A N 1
ATOM 1457 C CA . THR A 1 182 ? -19.331 2.577 25.520 1.00 49.84 182 THR A CA 1
ATOM 1458 C C . THR A 1 182 ? -18.575 3.555 24.606 1.00 49.84 182 THR A C 1
ATOM 1460 O O . THR A 1 182 ? -17.408 3.280 24.310 1.00 49.84 182 THR A O 1
ATOM 1463 N N . PRO A 1 183 ? -19.222 4.655 24.169 1.00 52.31 183 PRO A N 1
ATOM 1464 C CA . PRO A 1 183 ? -18.654 5.662 23.266 1.00 52.31 183 PRO A CA 1
ATOM 1465 C C . PRO A 1 183 ? -17.571 6.535 23.912 1.00 52.31 183 PRO A C 1
ATOM 1467 O O . PRO A 1 183 ? -17.574 6.678 25.158 1.00 52.31 183 PRO A O 1
#

Secondary structure (DSSP, 8-state):
-HHHHHHHHHHSS-B--HHHHS-SS-GGGSTTTT---B----SS--PPPPPHHHH---HHHHHHHSSS-PPP-----HHHHHHHHHHHHHHHHHHHHTSPEEEEEEE-SSSHHHHHHHHHHHHHTTTSEEEEEEGGG--GGGGGG-S-EEEEE--BTTTBPPGGGHHHHHHHHHHHHHSS---

Radius of gyration: 36.98 Å; Cα contacts (8 Å, |Δi|>4): 180; chains: 1; bounding box: 79×65×76 Å

Foldseek 3Di:
DVQQVVCCVPPVFAADDLVVVADPPPSVVDPCPPPDHDHDPDPPDPDDDDDCVVVDCPPQNVCVPDPHDRDDPPDDDPVRVVVVVVVVVVVVVVVQVPFAEAEEEEADDPCPLVVVSVVVQVVCVVGHNYDYDYLLPDDPVCVVVHPHYHYRFDADDPRHGHPSNNVVVVQVVVCVVVVDNDD

InterPro domains:
  IPR001094 Flavodoxin-like [PR00369] (103-116)
  IPR001094 Flavodoxin-like [PR00369] (150-161)
  IPR004030 Nitric oxide synthase, N-terminal [PF02898] (1-54)
  IPR008254 Flavodoxin/nitric oxide synthase [PF00258] (104-175)
  IPR008254 Flavodoxin/nitric oxide synthase [PS50902] (102-183)
  IPR029039 Flavoprotein-like superfamily [G3DSA:3.40.50.360] (52-182)
  IPR029039 Flavoprotein-like superfamily [SSF52218] (99-178)
  IPR036119 Nitric oxide synthase, N-terminal domain superfamily [SSF56512] (1-59)
  IPR044943 Nitric oxide synthase, domain 1 superfamily [G3DSA:3.90.340.10] (1-47)
  IPR050607 Nitric Oxide Synthase (NOS) [PTHR43410] (1-176)